Protein AF-A0A1S2KPY5-F1 (afdb_monomer_lite)

Sequence (300 aa):
MDADGDNLAEARHTGRLAPLPDHRHVGAPWWQELWSRHSHITTPLRQRGLECDIEYGLSAYIVRVSLPDDSHLIIGPPQEPSSDRPPGDPEGWIVTREHPDDQALFEVIYDSGTPDRPEAVHGGSIPPLIHAIDLRLAQLGLPNAPVTSTTTPPRVLRGYARRDAAAFLAEHPLPQEPLPLPVLTPFLSALGAAETPAEVSAITHHLAGSTAPVLDHIARHIVGVALWRGQDHRHTAQAQRLLREAAQSIRTAVVKVTEADLENLRAEYAPAPASAARKPTPSLPPAPPSSSRPGTSPSR

pLDDT: mean 78.5, std 17.15, range [30.38, 95.75]

Structure (mmCIF, N/CA/C/O backbone):
data_AF-A0A1S2KPY5-F1
#
_entry.id   AF-A0A1S2KPY5-F1
#
loop_
_atom_site.group_PDB
_atom_site.id
_atom_site.type_symbol
_atom_site.label_atom_id
_atom_site.label_alt_id
_atom_site.label_comp_id
_atom_site.label_asym_id
_atom_site.label_entity_id
_atom_site.label_seq_id
_atom_site.pdbx_PDB_ins_code
_atom_site.Cartn_x
_atom_site.Cartn_y
_atom_site.Cartn_z
_atom_site.occupancy
_atom_site.B_iso_or_equiv
_atom_site.auth_seq_id
_atom_site.auth_comp_id
_atom_site.auth_asym_id
_atom_site.auth_atom_id
_atom_site.pdbx_PDB_model_num
ATOM 1 N N . MET A 1 1 ? 55.202 5.468 -2.191 1.00 39.69 1 MET A N 1
ATOM 2 C CA . MET A 1 1 ? 54.647 5.793 -3.523 1.00 39.69 1 MET A CA 1
ATOM 3 C C . MET A 1 1 ? 53.412 4.938 -3.631 1.00 39.69 1 MET A C 1
ATOM 5 O O . MET A 1 1 ? 53.485 3.809 -4.092 1.00 39.69 1 MET A O 1
ATOM 9 N N . ASP A 1 2 ? 52.338 5.455 -3.054 1.00 38.66 2 ASP A N 1
ATOM 10 C CA . ASP A 1 2 ? 51.055 4.788 -2.900 1.00 38.66 2 ASP A CA 1
ATOM 11 C C . ASP A 1 2 ? 50.110 5.424 -3.911 1.00 38.66 2 ASP A C 1
ATOM 13 O O . ASP A 1 2 ? 49.720 6.578 -3.757 1.00 38.66 2 ASP A O 1
ATOM 17 N N . ALA A 1 3 ? 49.825 4.702 -4.988 1.00 36.19 3 ALA A N 1
ATOM 18 C CA . ALA A 1 3 ? 48.827 5.078 -5.981 1.00 36.19 3 ALA A CA 1
ATOM 19 C C . ALA A 1 3 ? 48.379 3.816 -6.728 1.00 36.19 3 ALA A C 1
ATOM 21 O O . ALA A 1 3 ? 48.627 3.677 -7.917 1.00 36.19 3 ALA A O 1
ATOM 22 N N . ASP A 1 4 ? 47.783 2.864 -6.007 1.00 37.09 4 ASP A N 1
ATOM 23 C CA . ASP A 1 4 ? 47.118 1.704 -6.629 1.00 37.09 4 ASP A CA 1
ATOM 24 C C . ASP A 1 4 ? 45.902 1.215 -5.811 1.00 37.09 4 ASP A C 1
ATOM 26 O O . ASP A 1 4 ? 45.479 0.065 -5.889 1.00 37.09 4 ASP A O 1
ATOM 30 N N . GLY A 1 5 ? 45.340 2.100 -4.975 1.00 30.56 5 GLY A N 1
ATOM 31 C CA . GLY A 1 5 ? 44.208 1.797 -4.088 1.00 30.56 5 GLY A CA 1
ATOM 32 C C . GLY A 1 5 ? 42.848 2.323 -4.559 1.00 30.56 5 GLY A C 1
ATOM 33 O O . GLY A 1 5 ? 41.826 1.799 -4.126 1.00 30.56 5 GLY A O 1
ATOM 34 N N . ASP A 1 6 ? 42.817 3.314 -5.457 1.00 33.34 6 ASP A N 1
ATOM 35 C CA . ASP A 1 6 ? 41.574 4.022 -5.815 1.00 33.34 6 ASP A CA 1
ATOM 36 C C . ASP A 1 6 ? 40.817 3.414 -7.007 1.00 33.34 6 ASP A C 1
ATOM 38 O O . ASP A 1 6 ? 39.637 3.693 -7.195 1.00 33.34 6 ASP A O 1
ATOM 42 N N . ASN A 1 7 ? 41.435 2.520 -7.786 1.00 30.38 7 ASN A N 1
ATOM 43 C CA . ASN A 1 7 ? 40.835 2.019 -9.032 1.00 30.38 7 ASN A CA 1
ATOM 44 C C . ASN A 1 7 ? 40.022 0.712 -8.876 1.00 30.38 7 ASN A C 1
ATOM 46 O O . ASN A 1 7 ? 39.503 0.165 -9.845 1.00 30.38 7 ASN A O 1
ATOM 50 N N . LEU A 1 8 ? 39.889 0.193 -7.649 1.00 30.81 8 LEU A N 1
ATOM 51 C CA . LEU A 1 8 ? 39.093 -1.009 -7.339 1.00 30.81 8 LEU A CA 1
ATOM 52 C C . LEU A 1 8 ? 37.757 -0.695 -6.639 1.00 30.81 8 LEU A C 1
ATOM 54 O O . LEU A 1 8 ? 36.965 -1.610 -6.395 1.00 30.81 8 LEU A O 1
ATOM 58 N N . ALA A 1 9 ? 37.477 0.581 -6.349 1.00 30.47 9 ALA A N 1
ATOM 59 C CA . ALA A 1 9 ? 36.236 1.021 -5.707 1.00 30.47 9 ALA A CA 1
ATOM 60 C C . ALA A 1 9 ? 35.100 1.349 -6.702 1.00 30.47 9 ALA A C 1
ATOM 62 O O . ALA A 1 9 ? 33.929 1.274 -6.327 1.00 30.47 9 ALA A O 1
ATOM 63 N N . GLU A 1 10 ? 35.397 1.629 -7.977 1.00 30.38 10 GLU A N 1
ATOM 64 C CA . GLU A 1 10 ? 34.372 2.008 -8.969 1.00 30.38 10 GLU A CA 1
ATOM 65 C C . GLU A 1 10 ? 33.644 0.821 -9.635 1.00 30.38 10 GLU A C 1
ATOM 67 O O . GLU A 1 10 ? 32.564 0.993 -10.194 1.00 30.38 10 GLU A O 1
ATOM 72 N N . ALA A 1 11 ? 34.134 -0.416 -9.503 1.00 32.31 11 ALA A N 1
ATOM 73 C CA . ALA A 1 11 ? 33.572 -1.573 -10.217 1.00 32.31 11 ALA A CA 1
ATOM 74 C C . ALA A 1 11 ? 32.464 -2.358 -9.469 1.00 32.31 11 ALA A C 1
ATOM 76 O O . ALA A 1 11 ? 32.078 -3.443 -9.906 1.00 32.31 11 ALA A O 1
ATOM 77 N N . ARG A 1 12 ? 31.929 -1.860 -8.341 1.00 31.53 12 ARG A N 1
ATOM 78 C CA . ARG A 1 12 ? 30.936 -2.588 -7.506 1.00 31.53 12 ARG A CA 1
ATOM 79 C C . ARG A 1 12 ? 29.551 -1.935 -7.379 1.00 31.53 12 ARG A C 1
ATOM 81 O O . ARG A 1 12 ? 28.797 -2.282 -6.476 1.00 31.53 12 ARG A O 1
ATOM 88 N N . HIS A 1 13 ? 29.163 -1.063 -8.309 1.00 36.41 13 HIS A N 1
ATOM 89 C CA . HIS A 1 13 ? 27.803 -0.498 -8.378 1.00 36.41 13 HIS A CA 1
ATOM 90 C C . HIS A 1 13 ? 26.830 -1.317 -9.250 1.00 36.41 13 HIS A C 1
ATOM 92 O O . HIS A 1 13 ? 25.976 -0.768 -9.943 1.00 36.41 13 HIS A O 1
ATOM 98 N N . THR A 1 14 ? 26.905 -2.649 -9.217 1.00 42.00 14 THR A N 1
ATOM 99 C CA . THR A 1 14 ? 25.885 -3.510 -9.842 1.00 42.00 14 THR A CA 1
ATOM 100 C C . THR A 1 14 ? 24.657 -3.591 -8.927 1.00 42.00 14 THR A C 1
ATOM 102 O O . THR A 1 14 ? 24.442 -4.566 -8.208 1.00 42.00 14 THR A O 1
ATOM 105 N N . GLY A 1 15 ? 23.856 -2.521 -8.914 1.00 47.38 15 GLY A N 1
ATOM 106 C CA . GLY A 1 15 ? 22.535 -2.522 -8.287 1.00 47.38 15 GLY A CA 1
ATOM 107 C C . GLY A 1 15 ? 21.686 -3.665 -8.851 1.00 47.38 15 GLY A C 1
ATOM 108 O O . GLY A 1 15 ? 21.652 -3.886 -10.063 1.00 47.38 15 GLY A O 1
ATOM 109 N N . ARG A 1 16 ? 21.034 -4.435 -7.974 1.00 61.16 16 ARG A N 1
ATOM 110 C CA . ARG A 1 16 ? 20.205 -5.584 -8.361 1.00 61.16 16 ARG A CA 1
ATOM 111 C C . ARG A 1 16 ? 18.996 -5.089 -9.158 1.00 61.16 16 ARG A C 1
ATOM 113 O O . ARG A 1 16 ? 18.030 -4.611 -8.573 1.00 61.16 16 ARG A O 1
ATOM 120 N N . LEU A 1 17 ? 19.057 -5.219 -10.480 1.00 68.88 17 LEU A N 1
ATOM 121 C CA . LEU A 1 17 ? 17.929 -4.951 -11.372 1.00 68.88 17 LEU A CA 1
ATOM 122 C C . LEU A 1 17 ? 16.758 -5.886 -11.027 1.00 68.88 17 LEU A C 1
ATOM 124 O O . LEU A 1 17 ? 16.979 -7.051 -10.676 1.00 68.88 17 LEU A O 1
ATOM 128 N N . ALA A 1 18 ? 15.519 -5.398 -11.158 1.00 66.62 18 ALA A N 1
ATOM 129 C CA . ALA A 1 18 ? 14.325 -6.247 -11.183 1.00 66.62 18 ALA A CA 1
ATOM 130 C C . ALA A 1 18 ? 14.532 -7.422 -12.161 1.00 66.62 18 ALA A C 1
ATOM 132 O O . ALA A 1 18 ? 15.280 -7.256 -13.129 1.00 66.62 18 ALA A O 1
ATOM 133 N N . PRO A 1 19 ? 13.940 -8.609 -11.938 1.00 70.25 19 PRO A N 1
ATOM 134 C CA . PRO A 1 19 ? 14.106 -9.739 -12.852 1.00 70.25 19 PRO A CA 1
ATOM 135 C C . PRO A 1 19 ? 13.741 -9.355 -14.295 1.00 70.25 19 PRO A C 1
ATOM 137 O O . PRO A 1 19 ? 13.061 -8.357 -14.536 1.00 70.25 19 PRO A O 1
ATOM 140 N N . LEU A 1 20 ? 14.273 -10.105 -15.262 1.00 71.94 20 LEU A N 1
ATOM 141 C CA . LEU A 1 20 ? 13.748 -10.027 -16.626 1.00 71.94 20 LEU A CA 1
ATOM 142 C C . LEU A 1 20 ? 12.267 -10.444 -16.602 1.00 71.94 20 LEU A C 1
ATOM 144 O O . LEU A 1 20 ? 11.911 -11.263 -15.748 1.00 71.94 20 LEU A O 1
ATOM 148 N N . PRO A 1 21 ? 11.434 -9.886 -17.492 1.00 75.69 21 PRO A N 1
ATOM 149 C CA . PRO A 1 21 ? 10.017 -10.222 -17.551 1.00 75.69 21 PRO A CA 1
ATOM 150 C C . PRO A 1 21 ? 9.834 -11.715 -17.814 1.00 75.69 21 PRO A C 1
ATOM 152 O O . PRO A 1 21 ? 10.653 -12.344 -18.500 1.00 75.69 21 PRO A O 1
ATOM 155 N N . ASP A 1 22 ? 8.741 -12.272 -17.300 1.00 69.50 22 ASP A N 1
ATOM 156 C CA . ASP A 1 22 ? 8.275 -13.600 -17.698 1.00 69.50 22 ASP A CA 1
ATOM 157 C C . ASP A 1 22 ? 7.668 -13.536 -19.108 1.00 69.50 22 ASP A C 1
ATOM 159 O O . ASP A 1 22 ? 6.455 -13.546 -19.308 1.00 69.50 22 ASP A O 1
ATOM 163 N N . HIS A 1 23 ? 8.544 -13.398 -20.105 1.00 71.62 23 HIS A N 1
ATOM 164 C CA . HIS A 1 23 ? 8.171 -13.280 -21.505 1.00 71.62 23 HIS A CA 1
ATOM 165 C C . HIS A 1 23 ? 8.549 -14.555 -22.263 1.00 71.62 23 HIS A C 1
ATOM 167 O O . HIS A 1 23 ? 9.696 -15.009 -22.250 1.00 71.62 23 HIS A O 1
ATOM 173 N N . ARG A 1 24 ? 7.602 -15.112 -23.027 1.00 74.88 24 ARG A N 1
ATOM 174 C CA . ARG A 1 24 ? 7.773 -16.380 -23.771 1.00 74.88 24 ARG A CA 1
ATOM 175 C C . ARG A 1 24 ? 8.955 -16.396 -24.756 1.00 74.88 24 ARG A C 1
ATOM 177 O O . ARG A 1 24 ? 9.351 -17.459 -25.228 1.00 74.88 24 ARG A O 1
ATOM 184 N N . HIS A 1 25 ? 9.501 -15.227 -25.096 1.00 78.00 25 HIS A N 1
ATOM 185 C CA . HIS A 1 25 ? 10.632 -15.065 -26.011 1.00 78.00 25 HIS A CA 1
ATOM 186 C C . HIS A 1 25 ? 11.924 -14.583 -25.335 1.00 78.00 25 HIS A C 1
ATOM 188 O O . HIS A 1 25 ? 12.858 -14.236 -26.048 1.00 78.00 25 HIS A O 1
ATOM 194 N N . VAL A 1 26 ? 12.031 -14.599 -23.997 1.00 75.81 26 VAL A N 1
ATOM 195 C CA . VAL A 1 26 ? 13.214 -14.086 -23.267 1.00 75.81 26 VAL A CA 1
ATOM 196 C C . VAL A 1 26 ? 14.542 -14.724 -23.726 1.00 75.81 26 VAL A C 1
ATOM 198 O O . VAL A 1 26 ? 15.601 -14.097 -23.692 1.00 75.81 26 VAL A O 1
ATOM 201 N N . GLY A 1 27 ? 14.491 -15.979 -24.191 1.00 74.19 27 GLY A N 1
ATOM 202 C CA . GLY A 1 27 ? 15.643 -16.716 -24.719 1.00 74.19 27 GLY A CA 1
ATOM 203 C C . GLY A 1 27 ? 15.924 -16.510 -26.214 1.00 74.19 27 GLY A C 1
ATOM 204 O O . GLY A 1 27 ? 16.896 -17.063 -26.722 1.00 74.19 27 GLY A O 1
ATOM 205 N N . ALA A 1 28 ? 15.086 -15.765 -26.939 1.00 83.75 28 ALA A N 1
ATOM 206 C CA . ALA A 1 28 ? 15.222 -15.590 -28.380 1.00 83.75 28 ALA A CA 1
ATOM 207 C C . ALA A 1 28 ? 16.213 -14.455 -28.724 1.00 83.75 28 ALA A C 1
ATOM 209 O O . ALA A 1 28 ? 16.093 -13.365 -28.160 1.00 83.75 28 ALA A O 1
ATOM 210 N N . PRO A 1 29 ? 17.140 -14.641 -29.689 1.00 83.75 29 PRO A N 1
ATOM 211 C CA . PRO A 1 29 ? 18.144 -13.625 -30.035 1.00 83.75 29 PRO A CA 1
ATOM 212 C C . PRO A 1 29 ? 17.557 -12.273 -30.459 1.00 83.75 29 PRO A C 1
ATOM 214 O O . PRO A 1 29 ? 18.040 -11.229 -30.034 1.00 83.75 29 PRO A O 1
ATOM 217 N N . TRP A 1 30 ? 16.476 -12.283 -31.243 1.00 84.56 30 TRP A N 1
ATOM 218 C CA . TRP A 1 30 ? 15.799 -11.058 -31.682 1.00 84.56 30 TRP A CA 1
ATOM 219 C C . TRP A 1 30 ? 15.192 -10.275 -30.509 1.00 84.56 30 TRP A C 1
ATOM 221 O O . TRP A 1 30 ? 15.189 -9.047 -30.524 1.00 84.56 30 TRP A O 1
ATOM 231 N N . TRP A 1 31 ? 14.706 -10.971 -29.473 1.00 85.94 31 TRP A N 1
ATOM 232 C CA . TRP A 1 31 ? 14.136 -10.337 -28.286 1.00 85.94 31 TRP A CA 1
ATOM 233 C C . TRP A 1 31 ? 15.242 -9.757 -27.405 1.00 85.94 31 TRP A C 1
ATOM 235 O O . TRP A 1 31 ? 15.096 -8.661 -26.881 1.00 85.94 31 TRP A O 1
ATOM 245 N N . GLN A 1 32 ? 16.387 -10.437 -27.298 1.00 85.44 32 GLN A N 1
ATOM 246 C CA . GLN A 1 32 ? 17.562 -9.912 -26.593 1.00 85.44 32 GLN A CA 1
ATOM 247 C C . GLN A 1 32 ? 18.136 -8.664 -27.272 1.00 85.44 32 GLN A C 1
ATOM 249 O O . GLN A 1 32 ? 18.515 -7.715 -26.587 1.00 85.44 32 GLN A O 1
ATOM 254 N N . GLU A 1 33 ? 18.171 -8.637 -28.607 1.00 86.88 33 GLU A N 1
ATOM 255 C CA . GLU A 1 33 ? 18.571 -7.449 -29.363 1.00 86.88 33 GLU A CA 1
ATOM 256 C C . GLU A 1 33 ? 17.581 -6.298 -29.148 1.00 86.88 33 GLU A C 1
ATOM 258 O O . GLU A 1 33 ? 17.987 -5.179 -28.832 1.00 86.88 33 GLU A O 1
ATOM 263 N N . LEU A 1 34 ? 16.277 -6.575 -29.234 1.00 87.38 34 LEU A N 1
ATOM 264 C CA . LEU A 1 34 ? 15.226 -5.600 -28.944 1.00 87.38 34 LEU A CA 1
ATOM 265 C C . LEU A 1 34 ? 15.335 -5.054 -27.510 1.00 87.38 34 LEU A C 1
ATOM 267 O O . LEU A 1 34 ? 15.265 -3.843 -27.295 1.00 87.38 34 LEU A O 1
ATOM 271 N N . TRP A 1 35 ? 15.574 -5.932 -26.538 1.00 87.00 35 TRP A N 1
ATOM 272 C CA . TRP A 1 35 ? 15.799 -5.580 -25.140 1.00 87.00 35 TRP A CA 1
ATOM 273 C C . TRP A 1 35 ? 17.042 -4.712 -24.949 1.00 87.00 35 TRP A C 1
ATOM 275 O O . TRP A 1 35 ? 17.008 -3.725 -24.214 1.00 87.00 35 TRP A O 1
ATOM 285 N N . SER A 1 36 ? 18.134 -5.040 -25.644 1.00 86.81 36 SER A N 1
ATOM 286 C CA . SER A 1 36 ? 19.361 -4.245 -25.639 1.00 86.81 36 SER A CA 1
ATOM 287 C C . SER A 1 36 ? 19.109 -2.829 -26.159 1.00 86.81 36 SER A C 1
ATOM 289 O O . SER A 1 36 ? 19.538 -1.866 -25.518 1.00 86.81 36 SER A O 1
ATOM 291 N N . ARG A 1 37 ? 18.328 -2.681 -27.237 1.00 88.12 37 ARG A N 1
ATOM 292 C CA . ARG A 1 37 ? 17.951 -1.367 -27.782 1.00 88.12 37 ARG A CA 1
ATOM 293 C C . ARG A 1 37 ? 17.150 -0.532 -26.786 1.00 88.12 37 ARG A C 1
ATOM 295 O O . 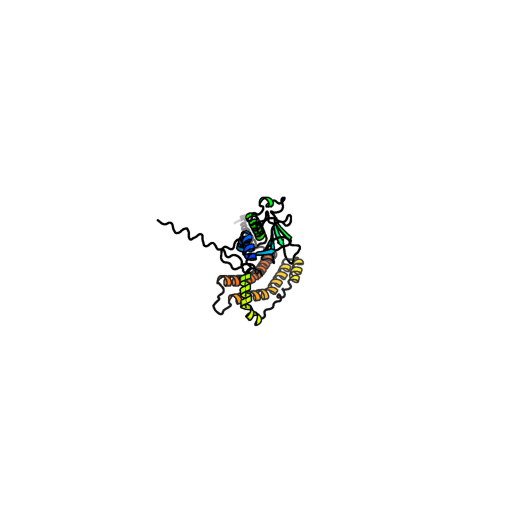ARG A 1 37 ? 17.428 0.648 -26.651 1.00 88.12 37 ARG A O 1
ATOM 302 N N . HIS A 1 38 ? 16.252 -1.137 -26.008 1.00 91.25 38 HIS A N 1
ATOM 303 C CA . HIS A 1 38 ? 15.442 -0.436 -24.996 1.00 91.25 38 HIS A CA 1
ATOM 304 C C . HIS A 1 38 ? 16.113 -0.344 -23.614 1.00 91.25 38 HIS A C 1
ATOM 306 O O . HIS A 1 38 ? 15.509 0.148 -22.659 1.00 91.25 38 HIS A O 1
ATOM 312 N N . SER A 1 39 ? 17.366 -0.794 -23.475 1.00 88.69 39 SER A N 1
ATOM 313 C CA . SER A 1 39 ? 18.066 -0.861 -22.183 1.00 88.69 39 SER A CA 1
ATOM 314 C C . SER A 1 39 ? 18.206 0.494 -21.486 1.00 88.69 39 SER A C 1
ATOM 316 O O . SER A 1 39 ? 18.171 0.552 -20.259 1.00 88.69 39 SER A O 1
ATOM 318 N N . HIS A 1 40 ? 18.307 1.580 -22.246 1.00 86.75 40 HIS A N 1
ATOM 319 C CA . HIS A 1 40 ? 18.374 2.952 -21.746 1.00 86.75 40 HIS A CA 1
ATOM 320 C C . HIS A 1 40 ? 17.078 3.399 -21.031 1.00 86.75 40 HIS A C 1
ATOM 322 O O . HIS A 1 40 ? 17.147 4.281 -20.181 1.00 86.75 40 HIS A O 1
ATOM 328 N N . ILE A 1 41 ? 15.938 2.736 -21.276 1.00 91.50 41 ILE A N 1
ATOM 329 C CA . ILE A 1 41 ? 14.668 2.923 -20.545 1.00 91.50 41 ILE A CA 1
ATOM 330 C C . ILE A 1 41 ? 14.440 1.812 -19.521 1.00 91.50 41 ILE A C 1
ATOM 332 O O . ILE A 1 41 ? 14.133 2.076 -18.357 1.00 91.50 41 ILE A O 1
ATOM 336 N N . THR A 1 42 ? 14.604 0.551 -19.923 1.00 90.88 42 THR A N 1
ATOM 337 C CA . THR A 1 42 ? 14.288 -0.584 -19.045 1.00 90.88 42 THR A CA 1
ATOM 338 C C . THR A 1 42 ? 15.258 -0.679 -17.872 1.00 90.88 42 THR A C 1
ATOM 340 O O . THR A 1 42 ? 14.851 -1.055 -16.777 1.00 90.88 42 THR A O 1
ATOM 343 N N . THR A 1 43 ? 16.529 -0.300 -18.035 1.00 87.94 43 THR A N 1
ATOM 344 C CA . THR A 1 43 ? 17.517 -0.331 -16.944 1.00 87.94 43 THR A CA 1
ATOM 345 C C . THR A 1 43 ? 17.166 0.627 -15.807 1.00 87.94 43 THR A C 1
ATOM 347 O O . THR A 1 43 ? 17.049 0.137 -14.683 1.00 87.94 43 THR A O 1
ATOM 350 N N . PRO A 1 44 ? 16.960 1.945 -16.021 1.00 87.81 44 PRO A N 1
ATOM 351 C CA . PRO A 1 44 ? 16.603 2.841 -14.921 1.00 87.81 44 PRO A CA 1
ATOM 352 C C . PRO A 1 44 ? 15.286 2.440 -14.240 1.00 87.81 44 PRO A C 1
ATOM 354 O O . PRO A 1 44 ? 15.190 2.486 -13.014 1.00 87.81 44 PRO A O 1
ATOM 357 N N . LEU A 1 45 ? 14.283 1.965 -14.978 1.00 89.12 45 LEU A N 1
ATOM 358 C CA . LEU A 1 45 ? 13.024 1.508 -14.375 1.00 89.12 45 LEU A CA 1
ATOM 359 C C . LEU A 1 45 ? 13.206 0.225 -13.553 1.00 89.12 45 LEU A C 1
ATOM 361 O O . LEU A 1 45 ? 12.767 0.146 -12.405 1.00 89.12 45 LEU A O 1
ATOM 365 N N . ARG A 1 46 ? 13.960 -0.750 -14.069 1.00 86.75 46 ARG A N 1
ATOM 366 C CA . ARG A 1 46 ? 14.294 -1.979 -13.332 1.00 86.75 46 ARG A CA 1
ATOM 367 C C . ARG A 1 46 ? 15.188 -1.722 -12.134 1.00 86.75 46 ARG A C 1
ATOM 369 O O . ARG A 1 46 ? 15.104 -2.468 -11.157 1.00 86.75 46 ARG A O 1
ATOM 376 N N . GLN A 1 47 ? 16.011 -0.674 -12.165 1.00 83.94 47 GLN A N 1
ATOM 377 C CA . GLN A 1 47 ? 16.736 -0.231 -10.981 1.00 83.94 47 GLN A CA 1
ATOM 378 C C . GLN A 1 47 ? 15.768 0.152 -9.862 1.00 83.94 47 GLN A C 1
ATOM 380 O O . GLN A 1 47 ? 16.124 -0.075 -8.723 1.00 83.94 47 GLN A O 1
ATOM 385 N N . ARG A 1 48 ? 14.544 0.627 -10.135 1.00 80.19 48 ARG A N 1
ATOM 386 C CA . ARG A 1 48 ? 13.513 0.956 -9.120 1.00 80.19 48 ARG A CA 1
ATOM 387 C C . ARG A 1 48 ? 12.717 -0.254 -8.618 1.00 80.19 48 ARG A C 1
ATOM 389 O O . ARG A 1 48 ? 11.792 -0.111 -7.824 1.00 80.19 48 ARG A O 1
ATOM 396 N N . GLY A 1 49 ? 13.066 -1.463 -9.064 1.00 81.44 49 GLY A N 1
ATOM 397 C CA . GLY A 1 49 ? 12.332 -2.684 -8.718 1.00 81.44 49 GLY A CA 1
ATOM 398 C C . GLY A 1 49 ? 11.013 -2.852 -9.483 1.00 81.44 49 GLY A C 1
ATOM 399 O O . G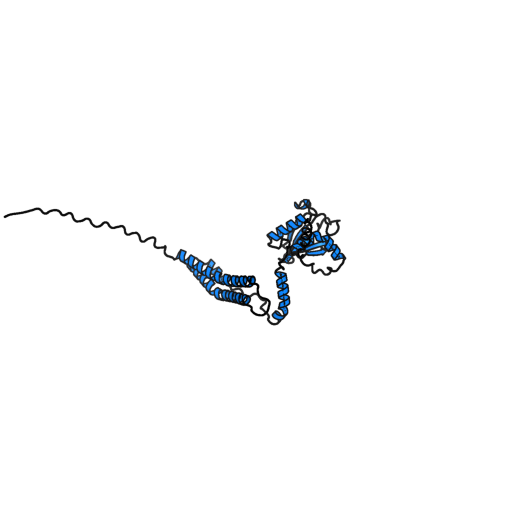LY A 1 49 ? 10.181 -3.674 -9.077 1.00 81.44 49 GLY A O 1
ATOM 400 N N . LEU A 1 50 ? 10.829 -2.079 -10.558 1.00 84.88 50 LEU A N 1
ATOM 401 C CA . LEU A 1 50 ? 9.690 -2.173 -11.463 1.00 84.88 50 LEU A CA 1
ATOM 402 C C . LEU A 1 50 ? 9.961 -3.242 -12.520 1.00 84.88 50 LEU A C 1
ATOM 404 O O . LEU A 1 50 ? 11.050 -3.307 -13.097 1.00 84.88 50 LEU A O 1
ATOM 408 N N . GLU A 1 51 ? 8.974 -4.097 -12.750 1.00 87.38 51 GLU A N 1
ATOM 409 C CA . GLU A 1 51 ? 9.038 -5.105 -13.801 1.00 87.38 51 GLU A CA 1
ATOM 410 C C . GLU A 1 51 ? 8.703 -4.444 -15.133 1.00 87.38 51 GLU A C 1
ATOM 412 O O . GLU A 1 51 ? 7.723 -3.709 -15.227 1.00 87.38 51 GLU A O 1
ATOM 417 N N . CYS A 1 52 ? 9.560 -4.656 -16.128 1.00 88.25 52 CYS A N 1
ATOM 418 C CA . CYS A 1 52 ? 9.409 -4.088 -17.461 1.00 88.25 52 CYS A CA 1
ATOM 419 C C . CYS A 1 52 ? 9.330 -5.230 -18.462 1.00 88.25 52 CYS A C 1
ATOM 421 O O . CYS A 1 52 ? 10.184 -6.115 -18.416 1.00 88.25 52 CYS A O 1
ATOM 423 N N . ASP A 1 53 ? 8.389 -5.155 -19.389 1.00 89.62 53 ASP A N 1
ATOM 424 C CA . ASP A 1 53 ? 8.344 -6.000 -20.576 1.00 89.62 53 ASP A CA 1
ATOM 425 C C . ASP A 1 53 ? 8.349 -5.140 -21.841 1.00 89.62 53 ASP A C 1
ATOM 427 O O . ASP A 1 53 ? 8.031 -3.950 -21.794 1.00 89.62 53 ASP A O 1
ATOM 431 N N . ILE A 1 54 ? 8.759 -5.729 -22.962 1.00 89.94 54 ILE A N 1
ATOM 432 C CA . ILE A 1 54 ? 8.700 -5.091 -24.274 1.00 89.94 54 ILE A CA 1
ATOM 433 C C . ILE A 1 54 ? 7.698 -5.853 -25.119 1.00 89.94 54 ILE A C 1
ATOM 435 O O . ILE A 1 54 ? 7.935 -6.994 -25.520 1.00 89.94 54 ILE A O 1
ATOM 439 N N . GLU A 1 55 ? 6.606 -5.175 -25.433 1.00 88.62 55 GLU A N 1
ATOM 440 C CA . GLU A 1 55 ? 5.502 -5.718 -26.207 1.00 88.62 55 GLU A CA 1
ATOM 441 C C . GLU A 1 55 ? 5.374 -4.955 -27.524 1.00 88.62 55 GLU A C 1
ATOM 443 O O . GLU A 1 55 ? 5.765 -3.791 -27.639 1.00 88.62 55 GLU A O 1
ATOM 448 N N . TYR A 1 56 ? 4.830 -5.614 -28.543 1.00 86.38 56 TYR A N 1
ATOM 449 C CA . TYR A 1 56 ? 4.411 -4.919 -29.752 1.00 86.38 56 TYR A CA 1
ATOM 450 C C . TYR A 1 56 ? 2.996 -4.383 -29.524 1.00 86.38 56 TYR A C 1
ATOM 452 O O . TYR A 1 56 ? 2.057 -5.168 -29.392 1.00 86.38 56 TYR A O 1
ATOM 460 N N . GLY A 1 57 ? 2.870 -3.058 -29.418 1.00 81.62 57 GLY A N 1
ATOM 461 C CA . GLY A 1 57 ? 1.593 -2.368 -29.262 1.00 81.62 57 GLY A CA 1
ATOM 462 C C . GLY A 1 57 ? 0.825 -2.269 -30.583 1.00 81.62 57 GLY A C 1
ATOM 463 O O . GLY A 1 57 ? 0.983 -3.091 -31.482 1.00 81.62 57 GLY A O 1
ATOM 464 N N . LEU A 1 58 ? -0.008 -1.233 -30.722 1.00 75.94 58 LEU A N 1
ATOM 465 C CA . LEU A 1 58 ? -0.828 -1.029 -31.925 1.00 75.94 58 LEU A CA 1
ATOM 466 C C . LEU A 1 58 ? 0.004 -0.795 -33.198 1.00 75.94 58 LEU A C 1
ATOM 468 O O . LEU A 1 58 ? -0.385 -1.245 -34.272 1.00 75.94 58 LEU A O 1
ATOM 472 N N . SER A 1 59 ? 1.133 -0.094 -33.082 1.00 79.44 59 SER A N 1
ATOM 473 C CA . SER A 1 59 ? 1.947 0.339 -34.230 1.00 79.44 59 SER A CA 1
ATOM 474 C C . SER A 1 59 ? 3.459 0.216 -34.009 1.00 79.44 59 SER A C 1
ATOM 476 O O . SER A 1 59 ? 4.228 0.160 -34.970 1.00 79.44 59 SER A O 1
ATOM 478 N N . ALA A 1 60 ? 3.904 0.141 -32.754 1.00 87.06 60 ALA A N 1
ATOM 479 C CA . ALA A 1 60 ? 5.310 0.176 -32.382 1.00 87.06 60 ALA A CA 1
ATOM 480 C C . ALA A 1 60 ? 5.590 -0.685 -31.147 1.00 87.06 60 ALA A C 1
ATOM 482 O O . ALA A 1 60 ? 4.680 -1.058 -30.402 1.00 87.06 60 ALA A O 1
ATOM 483 N N . TYR A 1 61 ? 6.870 -0.976 -30.918 1.00 89.94 61 TYR A N 1
ATOM 484 C CA . TYR A 1 61 ? 7.305 -1.587 -29.668 1.00 89.94 61 TYR A CA 1
ATOM 485 C C . TYR A 1 61 ? 7.171 -0.589 -28.518 1.00 89.94 61 TYR A C 1
ATOM 487 O O . TYR A 1 61 ? 7.609 0.557 -28.626 1.00 89.94 61 TYR A O 1
ATOM 495 N N . ILE A 1 62 ? 6.568 -1.050 -27.429 1.00 92.19 62 ILE A N 1
ATOM 496 C CA . ILE A 1 62 ? 6.333 -0.288 -26.208 1.00 92.19 62 ILE A CA 1
ATOM 497 C C . ILE A 1 62 ? 6.991 -0.998 -25.031 1.00 92.19 62 ILE A C 1
ATOM 499 O O . ILE A 1 62 ? 7.104 -2.224 -25.009 1.00 92.19 62 ILE A O 1
ATOM 503 N N . VAL A 1 63 ? 7.403 -0.227 -24.032 1.00 94.06 63 VAL A N 1
ATOM 504 C CA . VAL A 1 63 ? 7.795 -0.755 -22.729 1.00 94.06 63 VAL A CA 1
ATOM 505 C C . VAL A 1 63 ? 6.568 -0.722 -21.826 1.00 94.06 63 VAL A C 1
ATOM 507 O O . VAL A 1 63 ? 6.059 0.351 -21.497 1.00 94.06 63 VAL A O 1
ATOM 510 N N . ARG A 1 64 ? 6.100 -1.900 -21.418 1.00 92.88 64 ARG A N 1
ATOM 511 C CA . ARG A 1 64 ? 5.039 -2.067 -20.423 1.00 92.88 64 ARG A CA 1
ATOM 512 C C . ARG A 1 64 ? 5.680 -2.208 -19.049 1.00 92.88 64 ARG A C 1
ATOM 514 O O . ARG A 1 64 ? 6.583 -3.021 -18.870 1.00 92.88 64 ARG A O 1
ATOM 521 N N . VAL A 1 65 ? 5.227 -1.426 -18.074 1.00 93.12 65 VAL A N 1
ATOM 522 C CA . VAL A 1 65 ? 5.772 -1.443 -16.709 1.00 93.12 65 VAL A CA 1
ATOM 523 C C . VAL A 1 65 ? 4.663 -1.759 -15.724 1.00 93.12 65 VAL A C 1
ATOM 525 O O . VAL A 1 65 ? 3.723 -0.980 -15.588 1.00 93.12 65 VAL A O 1
ATOM 528 N N . SER A 1 66 ? 4.779 -2.868 -15.004 1.00 87.88 66 SER A N 1
ATOM 529 C CA . SER A 1 66 ? 3.798 -3.241 -13.981 1.00 87.88 66 SER A CA 1
ATOM 530 C C . SER A 1 66 ? 4.048 -2.456 -12.694 1.00 87.88 66 SER A C 1
ATOM 532 O O . SER A 1 66 ? 5.156 -2.490 -12.142 1.00 87.88 66 SER A O 1
ATOM 534 N N . LEU A 1 67 ? 3.022 -1.758 -12.200 1.00 86.62 67 LEU A N 1
ATOM 535 C CA . LEU A 1 67 ? 3.080 -1.011 -10.947 1.00 86.62 67 LEU A CA 1
ATOM 536 C C . LEU A 1 67 ? 2.521 -1.842 -9.772 1.00 86.62 67 LEU A C 1
ATOM 538 O O . LEU A 1 67 ? 1.752 -2.778 -9.975 1.00 86.62 67 LEU A O 1
ATOM 542 N N . PRO A 1 68 ? 2.920 -1.550 -8.516 1.00 80.44 68 PRO A N 1
ATOM 543 C CA . PRO A 1 68 ? 2.454 -2.298 -7.339 1.00 80.44 68 PRO A CA 1
ATOM 544 C C . PRO A 1 68 ? 0.969 -2.161 -6.985 1.00 80.44 68 PRO A C 1
ATOM 546 O O . PRO A 1 68 ? 0.515 -2.857 -6.082 1.00 80.44 68 PRO A O 1
ATOM 549 N N . ASP A 1 69 ? 0.262 -1.230 -7.613 1.00 79.62 69 ASP A N 1
ATOM 550 C CA . ASP A 1 69 ? -1.158 -0.936 -7.414 1.00 79.62 69 ASP A CA 1
ATOM 551 C C . ASP A 1 69 ? -2.034 -1.534 -8.527 1.00 79.62 69 ASP A C 1
ATOM 553 O O . ASP A 1 69 ? -3.124 -1.032 -8.783 1.00 79.62 69 ASP A O 1
ATOM 557 N N .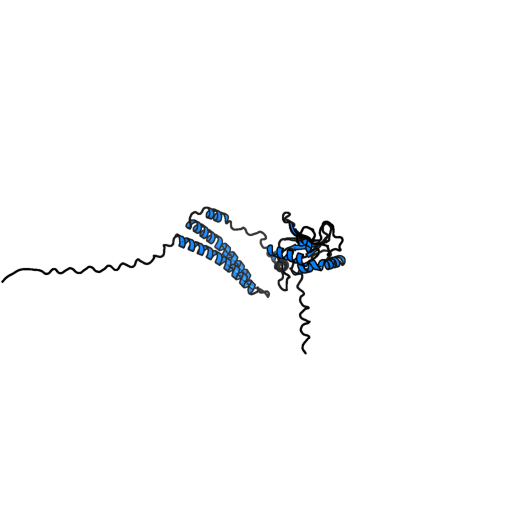 ASP A 1 70 ? -1.518 -2.554 -9.219 1.00 82.69 70 ASP A N 1
ATOM 558 C CA . ASP A 1 70 ? -2.149 -3.273 -10.334 1.00 82.69 70 ASP A CA 1
ATOM 559 C C . ASP A 1 70 ? -2.404 -2.426 -11.601 1.00 82.69 70 ASP A C 1
ATOM 561 O O . ASP A 1 70 ? -2.822 -2.943 -12.641 1.00 82.69 70 ASP A O 1
ATOM 565 N N . SER A 1 71 ? -2.038 -1.139 -11.577 1.00 88.88 71 SER A N 1
ATOM 566 C CA . SER A 1 71 ? -1.939 -0.314 -12.780 1.00 88.88 71 SER A CA 1
ATOM 567 C C . SER A 1 71 ? -0.646 -0.601 -13.555 1.00 88.88 71 SER A C 1
ATOM 569 O O . SER A 1 71 ? 0.273 -1.280 -13.085 1.00 88.88 71 SER A O 1
ATOM 571 N N . HIS A 1 72 ? -0.559 -0.097 -14.781 1.00 91.88 72 HIS A N 1
ATOM 572 C CA . HIS A 1 72 ? 0.629 -0.234 -15.612 1.00 91.88 72 HIS A CA 1
ATOM 573 C C . HIS A 1 72 ? 0.975 1.076 -16.303 1.00 91.88 72 HIS A C 1
ATOM 575 O O . HIS A 1 72 ? 0.093 1.866 -16.638 1.00 91.88 72 HIS A O 1
ATOM 581 N N . LEU A 1 73 ? 2.274 1.293 -16.513 1.00 94.75 73 LEU A N 1
ATOM 582 C CA . LEU A 1 73 ? 2.756 2.330 -17.415 1.00 94.75 73 LEU A CA 1
ATOM 583 C C . LEU A 1 73 ? 2.946 1.748 -18.809 1.00 94.75 73 LEU A C 1
ATOM 585 O O . LEU A 1 73 ? 3.472 0.642 -18.957 1.00 94.75 73 LEU A O 1
ATOM 589 N N . ILE A 1 74 ? 2.579 2.527 -19.814 1.00 94.56 74 ILE A N 1
ATOM 590 C CA . ILE A 1 74 ? 2.896 2.271 -21.213 1.00 94.56 74 ILE A CA 1
ATOM 591 C C . ILE A 1 74 ? 3.834 3.382 -21.662 1.00 94.56 74 ILE A C 1
ATOM 593 O O . ILE A 1 74 ? 3.484 4.558 -21.599 1.00 94.56 74 ILE A O 1
ATOM 597 N N . ILE A 1 75 ? 5.041 3.006 -22.081 1.00 95.00 75 ILE A N 1
ATOM 598 C CA . ILE A 1 75 ? 6.067 3.931 -22.564 1.00 95.00 75 ILE A CA 1
ATOM 599 C C . ILE A 1 75 ? 6.350 3.588 -24.018 1.00 95.00 75 ILE A C 1
ATOM 601 O O . ILE A 1 75 ? 6.819 2.491 -24.321 1.00 95.00 75 ILE A O 1
ATOM 605 N N . GLY A 1 76 ? 6.074 4.514 -24.924 1.00 92.31 76 GLY A N 1
ATOM 606 C CA . GLY A 1 76 ? 6.202 4.264 -26.352 1.00 92.31 76 GLY A CA 1
ATOM 607 C C . GLY A 1 76 ? 6.505 5.520 -27.155 1.00 92.31 76 GLY A C 1
ATOM 608 O O . GLY A 1 76 ? 6.470 6.627 -26.612 1.00 92.31 76 GLY A O 1
ATOM 609 N N . PRO A 1 77 ? 6.809 5.354 -28.450 1.00 90.50 77 PRO A N 1
ATOM 610 C CA . PRO A 1 77 ? 6.912 6.480 -29.363 1.00 90.50 77 PRO A CA 1
ATOM 611 C C . PRO A 1 77 ? 5.542 7.151 -29.569 1.00 90.50 77 PRO A C 1
ATOM 613 O O . PRO A 1 77 ? 4.500 6.550 -29.265 1.00 90.50 77 PRO A O 1
ATOM 616 N N . PRO A 1 78 ? 5.522 8.370 -30.132 1.00 83.38 78 PRO A N 1
ATOM 617 C CA . PRO A 1 78 ? 4.293 9.012 -30.572 1.00 83.38 78 PRO A CA 1
ATOM 618 C C . PRO A 1 78 ? 3.572 8.118 -31.586 1.00 83.38 78 PRO A C 1
ATOM 620 O O . PRO A 1 78 ? 4.206 7.475 -32.423 1.00 83.38 78 PRO A O 1
ATOM 623 N N . GLN A 1 79 ? 2.244 8.026 -31.478 1.00 72.75 79 GLN A N 1
ATOM 624 C CA . GLN A 1 79 ? 1.452 7.165 -32.366 1.00 72.75 79 GLN A CA 1
ATOM 625 C C . GLN A 1 79 ? 1.289 7.777 -33.763 1.00 72.75 79 GLN A C 1
ATOM 627 O O . GLN A 1 79 ? 1.267 7.043 -34.748 1.00 72.75 79 GLN A O 1
ATOM 632 N N . GLU A 1 80 ? 1.196 9.108 -33.853 1.00 72.06 80 GLU A N 1
ATOM 633 C CA . GLU A 1 80 ? 1.036 9.832 -35.113 1.00 72.06 80 GLU A CA 1
ATOM 634 C C . GLU A 1 80 ? 1.879 11.124 -35.126 1.00 72.06 80 GLU A C 1
ATOM 636 O O . GLU A 1 80 ? 1.709 11.964 -34.240 1.00 72.06 80 GLU A O 1
ATOM 641 N N . PRO A 1 81 ? 2.754 11.321 -36.132 1.00 68.31 81 PRO A N 1
ATOM 642 C CA . PRO A 1 81 ? 3.151 10.337 -37.142 1.00 68.31 81 PRO A CA 1
ATOM 643 C C . PRO A 1 81 ? 3.926 9.168 -36.514 1.00 68.31 81 PRO A C 1
ATOM 645 O O . PRO A 1 81 ? 4.587 9.327 -35.492 1.00 68.31 81 PRO A O 1
ATOM 648 N N . SER A 1 82 ? 3.851 7.991 -37.137 1.00 67.12 82 SER A N 1
ATOM 649 C CA . SER A 1 82 ? 4.683 6.853 -36.742 1.00 67.12 82 SER A CA 1
ATOM 650 C C . SER A 1 82 ? 6.160 7.215 -36.881 1.00 67.12 82 SER A C 1
ATOM 652 O O . SER A 1 82 ? 6.564 7.735 -37.922 1.00 67.12 82 SER A O 1
ATOM 654 N N . SER A 1 83 ? 6.963 6.901 -35.868 1.00 73.75 83 SER A N 1
ATOM 655 C CA . SER A 1 83 ? 8.405 7.132 -35.923 1.00 73.75 83 SER A CA 1
ATOM 656 C C . SER A 1 83 ? 9.055 6.318 -37.047 1.00 73.75 83 SER A C 1
ATOM 658 O O . SER A 1 83 ? 8.933 5.093 -37.092 1.00 73.75 83 SER A O 1
ATOM 660 N N . ASP A 1 84 ? 9.809 6.993 -37.916 1.00 77.44 84 ASP A N 1
ATOM 661 C CA . ASP A 1 84 ? 10.668 6.353 -38.925 1.00 77.44 84 ASP A CA 1
ATOM 662 C C . ASP A 1 84 ? 11.983 5.821 -38.319 1.00 77.44 84 ASP A C 1
ATOM 664 O O . ASP A 1 84 ? 12.836 5.266 -39.023 1.00 77.44 84 ASP A O 1
ATOM 668 N N . ARG A 1 85 ? 12.193 6.019 -37.011 1.00 81.38 85 ARG A N 1
ATOM 669 C CA . ARG A 1 85 ? 13.420 5.621 -36.323 1.00 81.38 85 ARG A CA 1
ATOM 670 C C . ARG A 1 85 ? 13.368 4.164 -35.854 1.00 81.38 85 ARG A C 1
ATOM 672 O O . ARG A 1 85 ? 12.292 3.595 -35.661 1.00 81.38 85 ARG A O 1
ATOM 679 N N . PRO A 1 86 ? 14.535 3.520 -35.652 1.00 82.69 86 PRO A N 1
ATOM 680 C CA . PRO A 1 86 ? 14.586 2.165 -35.124 1.00 82.69 86 PRO A CA 1
ATOM 681 C C . PRO A 1 86 ? 13.874 2.037 -33.763 1.00 82.69 86 PRO A C 1
ATOM 683 O O . PRO A 1 86 ? 13.932 2.962 -32.951 1.00 82.69 86 PRO A O 1
ATOM 686 N N . PRO A 1 87 ? 13.278 0.869 -33.453 1.00 84.81 87 PRO A N 1
ATOM 687 C CA . PRO A 1 87 ? 12.689 0.614 -32.143 1.00 84.81 87 PRO A CA 1
ATOM 688 C C . PRO A 1 87 ? 13.679 0.885 -31.010 1.00 84.81 87 PRO A C 1
ATOM 690 O O . PRO A 1 87 ? 14.796 0.357 -31.021 1.00 84.81 87 PRO A O 1
ATOM 693 N N . GLY A 1 88 ? 13.237 1.671 -30.032 1.00 82.94 88 GLY A N 1
ATOM 694 C CA . GLY A 1 88 ? 14.046 2.107 -28.900 1.00 82.94 88 GLY A CA 1
ATOM 695 C C . GLY A 1 88 ? 14.753 3.451 -29.093 1.00 82.94 88 GLY A C 1
ATOM 696 O O . GLY A 1 88 ? 15.369 3.900 -28.147 1.00 82.94 88 GLY A O 1
ATOM 697 N N . ASP A 1 89 ? 14.678 4.120 -30.245 1.00 86.12 89 ASP A N 1
ATOM 698 C CA . ASP A 1 89 ? 15.271 5.463 -30.413 1.00 86.12 89 ASP A CA 1
ATOM 699 C C . ASP A 1 89 ? 14.341 6.437 -31.166 1.00 86.12 89 ASP A C 1
ATOM 701 O O . ASP A 1 89 ? 14.695 6.930 -32.235 1.00 86.12 89 ASP A O 1
ATOM 705 N N . PRO A 1 90 ? 13.119 6.700 -30.673 1.00 88.88 90 PRO A N 1
ATOM 706 C CA . PRO A 1 90 ? 12.187 7.620 -31.308 1.00 88.88 90 PRO A CA 1
ATOM 707 C C . PRO A 1 90 ? 12.569 9.095 -31.118 1.00 88.88 90 PRO A C 1
ATOM 709 O O . PRO A 1 90 ? 13.378 9.475 -30.272 1.00 88.88 90 PRO A O 1
ATOM 712 N N . GLU A 1 91 ? 11.947 9.960 -31.914 1.00 88.94 91 GLU A N 1
ATOM 713 C CA . GLU A 1 91 ? 12.061 11.419 -31.823 1.00 88.94 91 GLU A CA 1
ATOM 714 C C . GLU A 1 91 ? 11.464 12.013 -30.539 1.00 88.94 91 GLU A C 1
ATOM 716 O O . GLU A 1 91 ? 11.877 13.101 -30.135 1.00 88.94 91 GLU A O 1
ATOM 721 N N . GLY A 1 92 ? 10.546 11.293 -29.892 1.00 90.94 92 GLY A N 1
ATOM 722 C CA . GLY A 1 92 ? 9.862 11.676 -28.661 1.00 90.94 92 GLY A CA 1
ATOM 723 C C . GLY A 1 92 ? 9.301 10.459 -27.928 1.00 90.94 92 GLY A C 1
ATOM 724 O O . GLY A 1 92 ? 9.335 9.344 -28.442 1.00 90.94 92 GLY A O 1
ATOM 725 N N . TRP A 1 93 ? 8.785 10.672 -26.722 1.00 93.38 93 TRP A N 1
ATOM 726 C CA . TRP A 1 93 ? 8.223 9.618 -25.883 1.00 93.38 93 TRP A CA 1
ATOM 727 C C . TRP A 1 93 ? 6.886 10.039 -25.294 1.00 93.38 93 TRP A C 1
ATOM 729 O O . TRP A 1 93 ? 6.717 11.181 -24.866 1.00 93.38 93 TRP A O 1
ATOM 739 N N . ILE A 1 94 ? 5.973 9.078 -25.200 1.00 93.69 94 ILE A N 1
ATOM 740 C CA . ILE A 1 94 ? 4.711 9.201 -24.477 1.00 93.69 94 ILE A CA 1
ATOM 741 C C . ILE A 1 94 ? 4.707 8.171 -23.350 1.00 93.69 94 ILE A C 1
ATOM 743 O O . ILE A 1 94 ? 5.054 7.007 -23.560 1.00 93.69 94 ILE A O 1
ATOM 747 N N . VAL A 1 95 ? 4.316 8.613 -22.156 1.00 95.75 95 VAL A N 1
ATOM 748 C CA . VAL A 1 95 ? 4.107 7.778 -20.974 1.00 95.75 95 VAL A CA 1
ATOM 749 C C . VAL A 1 95 ? 2.669 7.937 -20.514 1.00 95.75 95 VAL A C 1
ATOM 751 O O . VAL A 1 95 ? 2.285 9.011 -20.042 1.00 95.75 95 VAL A O 1
ATOM 754 N N . THR A 1 96 ? 1.892 6.864 -20.599 1.00 95.38 96 THR A N 1
ATOM 755 C CA . THR A 1 96 ? 0.552 6.793 -20.010 1.00 95.38 96 THR A CA 1
ATOM 756 C C . THR A 1 96 ? 0.507 5.813 -18.852 1.00 95.38 96 THR A C 1
ATOM 758 O O . THR A 1 96 ? 1.339 4.911 -18.746 1.00 95.38 96 THR A O 1
ATOM 761 N N . ARG A 1 97 ? -0.464 6.008 -17.962 1.00 94.56 97 ARG A N 1
ATOM 762 C CA . ARG A 1 97 ? -0.828 5.068 -16.908 1.00 94.56 97 ARG A CA 1
ATOM 763 C C . ARG A 1 97 ? -2.268 4.631 -17.087 1.00 94.56 97 ARG A C 1
ATOM 765 O O . ARG A 1 97 ? -3.154 5.469 -17.250 1.00 94.56 97 ARG A O 1
ATOM 772 N N . GLU A 1 98 ? -2.466 3.323 -17.010 1.00 93.50 98 GLU A N 1
ATOM 773 C CA . GLU A 1 98 ? -3.738 2.662 -17.280 1.00 93.50 98 GLU A CA 1
ATOM 774 C C . GLU A 1 98 ? -3.982 1.542 -16.260 1.00 93.50 98 GLU A C 1
ATOM 776 O O . GLU A 1 98 ? -3.036 0.983 -15.693 1.00 93.50 98 GLU A O 1
ATOM 781 N N . HIS A 1 99 ? -5.245 1.192 -16.011 1.00 87.38 99 HIS A N 1
ATOM 782 C CA . HIS A 1 99 ? -5.620 0.054 -15.168 1.00 87.38 99 HIS A CA 1
ATOM 783 C C . HIS A 1 99 ? -6.479 -0.932 -15.974 1.00 87.38 99 HIS A C 1
ATOM 785 O O . HIS A 1 99 ? -7.437 -0.505 -16.617 1.00 87.38 99 HIS A O 1
ATOM 791 N N . PRO A 1 100 ? -6.181 -2.247 -15.961 1.00 79.06 100 PRO A N 1
ATOM 792 C CA . PRO A 1 100 ? -6.900 -3.218 -16.792 1.00 79.06 100 PRO A CA 1
ATOM 793 C C . PRO A 1 100 ? -8.402 -3.293 -16.472 1.00 79.06 100 PRO A C 1
ATOM 795 O O . PRO A 1 100 ? -9.214 -3.426 -17.384 1.00 79.06 100 PRO A O 1
ATOM 798 N N . ASP A 1 101 ? -8.768 -3.159 -15.194 1.00 80.06 101 ASP A N 1
ATOM 799 C CA . ASP A 1 101 ? -10.163 -3.248 -14.736 1.00 80.06 101 ASP A CA 1
ATOM 800 C C . ASP A 1 101 ? -10.851 -1.885 -14.549 1.00 80.06 101 ASP A C 1
ATOM 802 O O . ASP A 1 101 ? -12.045 -1.838 -14.258 1.00 80.06 101 ASP A O 1
ATOM 806 N N . ASP A 1 102 ? -10.121 -0.774 -14.701 1.00 83.31 102 ASP A N 1
ATOM 807 C CA . ASP A 1 102 ? -10.665 0.575 -14.517 1.00 83.31 102 ASP A CA 1
ATOM 808 C C . ASP A 1 102 ? -10.357 1.437 -15.742 1.00 83.31 102 ASP A C 1
ATOM 810 O O . ASP A 1 102 ? -9.317 2.084 -15.844 1.00 83.31 102 ASP A O 1
ATOM 814 N N . GLN A 1 103 ? -11.308 1.451 -16.676 1.00 81.56 103 GLN A N 1
ATOM 815 C CA . GLN A 1 103 ? -11.222 2.239 -17.907 1.00 81.56 103 GLN A CA 1
ATOM 816 C C . GLN A 1 103 ? -11.281 3.753 -17.660 1.00 81.56 103 GLN A C 1
ATOM 818 O O . GLN A 1 103 ? -10.953 4.522 -18.561 1.00 81.56 103 GLN A O 1
ATOM 823 N N . ALA A 1 104 ? -11.712 4.202 -16.473 1.00 85.38 104 ALA A N 1
ATOM 824 C CA . ALA A 1 104 ? -11.689 5.620 -16.126 1.00 85.38 104 ALA A CA 1
ATOM 825 C C . ALA A 1 104 ? -10.278 6.086 -15.734 1.00 85.38 104 ALA A C 1
ATOM 827 O O . ALA A 1 104 ? -9.992 7.286 -15.782 1.00 85.38 104 ALA A O 1
ATOM 828 N N . LEU A 1 105 ? -9.385 5.155 -15.382 1.00 85.81 105 LEU A N 1
ATOM 829 C CA . LEU A 1 105 ? -7.989 5.439 -15.089 1.00 85.81 105 LEU A CA 1
ATOM 830 C C . LEU A 1 105 ? -7.184 5.448 -16.391 1.00 85.81 105 LEU A C 1
ATOM 832 O O . LEU A 1 105 ? -6.573 4.455 -16.777 1.00 85.81 105 LEU A O 1
ATOM 836 N N . PHE A 1 106 ? -7.186 6.603 -17.054 1.00 91.25 106 PHE A N 1
ATOM 837 C CA . PHE A 1 106 ? -6.258 6.939 -18.129 1.00 91.25 106 PHE A CA 1
ATOM 838 C C . PHE A 1 106 ? -5.585 8.270 -17.804 1.00 91.25 106 PHE A C 1
ATOM 840 O O . PHE A 1 106 ? -6.243 9.302 -17.656 1.00 91.25 106 PHE A O 1
ATOM 847 N N . GLU A 1 107 ? -4.262 8.252 -17.690 1.00 94.56 107 GLU A N 1
ATOM 848 C CA . GLU A 1 107 ? -3.472 9.433 -17.359 1.00 94.56 107 GLU A CA 1
ATOM 849 C C . GLU A 1 107 ? -2.252 9.540 -18.272 1.00 94.56 107 GLU A C 1
ATOM 851 O O . GLU A 1 107 ? -1.488 8.589 -18.400 1.00 94.56 107 GLU A O 1
ATOM 856 N N . VAL A 1 108 ? -2.022 10.724 -18.842 1.00 94.69 108 VAL A N 1
ATOM 857 C CA . VAL A 1 108 ? -0.767 11.057 -19.528 1.00 94.69 108 VAL A CA 1
ATOM 858 C C . VAL A 1 108 ? 0.194 11.655 -18.505 1.00 94.69 108 VAL A C 1
ATOM 860 O O . VAL A 1 108 ? -0.068 12.727 -17.963 1.00 94.69 108 VAL A O 1
ATOM 863 N N . ILE A 1 109 ? 1.301 10.964 -18.241 1.00 94.12 109 ILE A N 1
ATOM 864 C CA . ILE A 1 109 ? 2.323 11.372 -17.265 1.00 94.12 109 ILE A CA 1
ATOM 865 C C . ILE A 1 109 ? 3.399 12.233 -17.928 1.00 94.12 109 ILE A C 1
ATOM 867 O O . ILE A 1 109 ? 3.930 13.150 -17.305 1.00 94.12 109 ILE A O 1
ATOM 871 N N . TYR A 1 110 ? 3.745 11.918 -19.175 1.00 94.81 110 TYR A N 1
ATOM 872 C CA . TYR A 1 110 ? 4.802 12.587 -19.924 1.00 94.81 110 TYR A CA 1
ATOM 873 C C . TYR A 1 110 ? 4.535 12.462 -21.425 1.00 94.81 110 TYR A C 1
ATOM 875 O O . TYR A 1 110 ? 4.138 11.392 -21.883 1.00 94.81 110 TYR A O 1
ATOM 883 N N . ASP A 1 111 ? 4.752 13.533 -22.185 1.00 94.00 111 ASP A N 1
ATOM 884 C CA . ASP A 1 111 ? 4.556 13.549 -23.638 1.00 94.00 111 ASP A CA 1
ATOM 885 C C . ASP A 1 111 ? 5.495 14.564 -24.301 1.00 94.00 111 ASP A C 1
ATOM 887 O O . ASP A 1 111 ? 5.168 15.743 -24.421 1.00 94.00 111 ASP A O 1
ATOM 891 N N . SER A 1 112 ? 6.666 14.100 -24.740 1.00 92.81 112 SER A N 1
ATOM 892 C CA . SER A 1 112 ? 7.604 14.898 -25.541 1.00 92.81 112 SER A CA 1
ATOM 893 C C . SER A 1 112 ? 7.400 14.746 -27.051 1.00 92.81 112 SER A C 1
ATOM 895 O O . SER A 1 112 ? 8.155 15.323 -27.833 1.00 92.81 112 SER A O 1
ATOM 897 N N . GLY A 1 113 ? 6.410 13.952 -27.469 1.00 86.75 113 GLY A N 1
ATOM 898 C CA . GLY A 1 113 ? 6.079 13.705 -28.870 1.00 86.75 113 GLY A CA 1
ATOM 899 C C . GLY A 1 113 ? 5.194 14.779 -29.486 1.00 86.75 113 GLY A C 1
ATOM 900 O O . GLY A 1 113 ? 5.297 15.065 -30.677 1.00 86.75 113 GLY A O 1
ATOM 901 N N . THR A 1 114 ? 4.333 15.384 -28.671 1.00 86.69 114 THR A N 1
ATOM 902 C CA . THR A 1 114 ? 3.387 16.407 -29.117 1.00 86.69 114 THR A CA 1
ATOM 903 C C . THR A 1 114 ? 4.042 17.798 -29.122 1.00 86.69 114 THR A C 1
ATOM 905 O O . THR A 1 114 ? 4.409 18.282 -28.053 1.00 86.69 114 THR A O 1
ATOM 908 N N . PRO A 1 115 ? 4.137 18.504 -30.270 1.00 83.06 115 PRO A N 1
ATOM 909 C CA . PRO A 1 115 ? 4.878 19.770 -30.389 1.00 83.06 115 PRO A CA 1
ATOM 910 C C . PRO A 1 115 ? 4.445 20.898 -29.440 1.00 83.06 115 PRO A C 1
ATOM 912 O O . PRO A 1 115 ? 5.271 21.721 -29.053 1.00 83.06 115 PRO A O 1
ATOM 915 N N . ASP A 1 116 ? 3.168 20.933 -29.055 1.00 85.31 116 ASP A N 1
ATOM 916 C CA . ASP A 1 116 ? 2.597 21.989 -28.207 1.00 85.31 116 ASP A CA 1
ATOM 917 C C . ASP A 1 116 ? 2.730 21.703 -26.698 1.00 85.31 116 ASP A C 1
ATOM 919 O O . ASP A 1 116 ? 2.280 22.493 -25.862 1.00 85.31 116 ASP A O 1
ATOM 923 N N . ARG A 1 117 ? 3.331 20.569 -26.320 1.00 85.94 117 ARG A N 1
ATOM 924 C CA . ARG A 1 117 ? 3.573 20.212 -24.919 1.00 85.94 117 ARG A CA 1
ATOM 925 C C . ARG A 1 117 ? 4.851 20.876 -24.396 1.00 85.94 117 ARG A C 1
ATOM 927 O O . ARG A 1 117 ? 5.840 20.951 -25.125 1.00 85.94 117 ARG A O 1
ATOM 934 N N . PRO A 1 118 ? 4.894 21.300 -23.120 1.00 87.75 118 PRO A N 1
ATOM 935 C CA . PRO A 1 118 ? 6.126 21.776 -22.487 1.00 87.75 118 PRO A CA 1
ATOM 936 C C . PRO A 1 118 ? 7.295 20.790 -22.620 1.00 87.75 118 PRO A C 1
ATOM 938 O O . PRO A 1 118 ? 8.445 21.195 -22.776 1.00 87.75 118 PRO A O 1
ATOM 941 N N . GLU A 1 119 ? 6.994 19.495 -22.590 1.00 90.25 119 GLU A N 1
ATOM 942 C CA . GLU A 1 119 ? 7.965 18.412 -22.655 1.00 90.25 119 GLU A CA 1
ATOM 943 C C . GLU A 1 119 ? 8.547 18.208 -24.065 1.00 90.25 119 GLU A C 1
ATOM 945 O O . GLU A 1 119 ? 9.581 17.551 -24.194 1.00 90.25 119 GLU A O 1
ATOM 950 N N . ALA A 1 120 ? 7.959 18.802 -25.114 1.00 89.75 120 ALA A N 1
ATOM 951 C CA . ALA A 1 120 ? 8.415 18.675 -26.504 1.00 89.75 120 ALA A CA 1
ATOM 952 C C . ALA A 1 120 ? 9.880 19.097 -26.694 1.00 89.75 120 ALA A C 1
ATOM 954 O O . ALA A 1 120 ? 10.610 18.524 -27.502 1.00 89.75 120 ALA A O 1
ATOM 955 N N . VAL A 1 121 ? 10.350 20.057 -25.888 1.00 89.62 121 VAL A N 1
ATOM 956 C CA . VAL A 1 121 ? 11.748 20.523 -25.890 1.00 89.62 121 VAL A CA 1
ATOM 957 C C . VAL A 1 121 ? 12.751 19.411 -25.552 1.00 89.62 121 VAL A C 1
ATOM 959 O O . VAL A 1 121 ? 13.939 19.529 -25.848 1.00 89.62 121 VAL A O 1
ATOM 962 N N . HIS A 1 122 ? 12.293 18.328 -24.921 1.00 89.94 122 HIS A N 1
ATOM 963 C CA . HIS A 1 122 ? 13.130 17.206 -24.515 1.00 89.94 122 HIS A CA 1
ATOM 964 C C . HIS A 1 122 ? 13.267 16.124 -25.595 1.00 89.94 122 HIS A C 1
ATOM 966 O O . HIS A 1 122 ? 14.228 15.354 -25.531 1.00 89.94 122 HIS A O 1
ATOM 972 N N . GLY A 1 123 ? 12.359 16.063 -26.580 1.00 88.75 123 GLY A N 1
ATOM 973 C CA . GLY A 1 123 ? 12.351 15.035 -27.629 1.00 88.75 123 GLY A CA 1
ATOM 974 C C . GLY A 1 123 ? 12.553 13.615 -27.078 1.00 88.75 123 GLY A C 1
ATOM 975 O O . GLY A 1 123 ? 11.985 13.250 -26.048 1.00 88.75 123 GLY A O 1
ATOM 976 N N . GLY A 1 124 ? 13.409 12.820 -27.725 1.00 88.31 124 GLY A N 1
ATOM 977 C CA . GLY A 1 124 ? 13.735 11.439 -27.335 1.00 88.31 124 GLY A CA 1
ATOM 978 C C . GLY A 1 124 ? 14.584 11.285 -26.059 1.00 88.31 124 GLY A C 1
ATOM 979 O O . GLY A 1 124 ? 15.030 10.179 -25.751 1.00 88.31 124 GLY A O 1
ATOM 980 N N . SER A 1 125 ? 14.851 12.364 -25.315 1.00 88.38 125 SER A N 1
ATOM 981 C CA . SER A 1 125 ? 15.709 12.341 -24.124 1.00 88.38 125 SER A CA 1
ATOM 982 C C . SER A 1 125 ? 15.068 11.585 -22.953 1.00 88.38 125 SER A C 1
ATOM 984 O O . SER A 1 125 ? 13.970 11.910 -22.506 1.00 88.38 125 SER A O 1
ATOM 986 N N . ILE A 1 126 ? 15.788 10.605 -22.398 1.00 90.56 126 ILE A N 1
ATOM 987 C CA . ILE A 1 126 ? 15.302 9.761 -21.293 1.00 90.56 126 ILE A CA 1
ATOM 988 C C . ILE A 1 126 ? 15.343 10.413 -19.906 1.00 90.56 126 ILE A C 1
ATOM 990 O O . ILE A 1 126 ? 14.408 10.191 -19.136 1.00 90.56 126 ILE A O 1
ATOM 994 N N . PRO A 1 127 ? 16.376 11.183 -19.508 1.00 91.44 127 PRO A N 1
ATOM 995 C CA . PRO A 1 127 ? 16.437 11.713 -18.146 1.00 91.44 127 PRO A CA 1
ATOM 996 C C . PRO A 1 127 ? 15.196 12.523 -17.714 1.00 91.44 127 PRO A C 1
ATOM 998 O O . PRO A 1 127 ? 14.713 12.275 -16.607 1.00 91.44 127 PRO A O 1
ATOM 1001 N N . PRO A 1 128 ? 14.620 13.417 -18.548 1.00 90.56 128 PRO A N 1
ATOM 1002 C CA . PRO A 1 128 ? 13.385 14.129 -18.204 1.00 90.56 128 PRO A CA 1
ATOM 1003 C C . PRO A 1 128 ? 12.175 13.196 -18.060 1.00 90.56 128 PRO A C 1
ATOM 1005 O O . PRO A 1 128 ? 11.376 13.371 -17.143 1.00 90.56 128 PRO A O 1
ATOM 1008 N N . LEU A 1 129 ? 12.081 12.169 -18.911 1.00 93.50 129 LEU A N 1
ATOM 1009 C CA . LEU A 1 129 ? 11.040 11.143 -18.838 1.00 93.50 129 LEU A CA 1
ATOM 1010 C C . LEU A 1 129 ? 11.113 10.362 -17.520 1.00 93.50 129 LEU A C 1
ATOM 1012 O O . LEU A 1 129 ? 10.112 10.225 -16.820 1.00 93.50 129 LEU A O 1
ATOM 1016 N N . ILE A 1 130 ? 12.303 9.880 -17.148 1.00 92.50 130 ILE A N 1
ATOM 1017 C CA . ILE A 1 130 ? 12.496 9.131 -15.897 1.00 92.5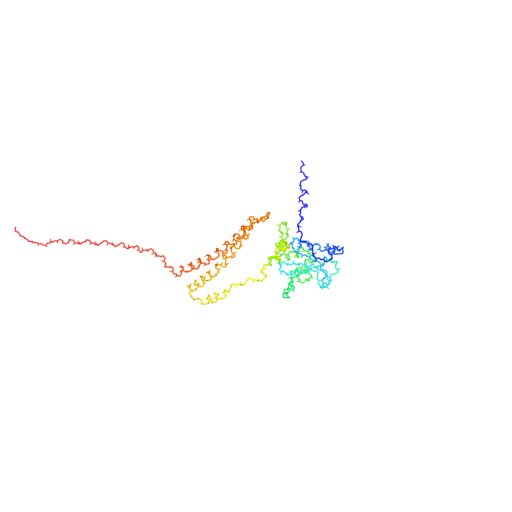0 130 ILE A CA 1
ATOM 1018 C C . ILE A 1 130 ? 12.191 10.019 -14.688 1.00 92.50 130 ILE A C 1
ATOM 1020 O O . ILE A 1 130 ? 11.561 9.561 -13.739 1.00 92.50 130 ILE A O 1
ATOM 1024 N N . HIS A 1 131 ? 12.566 11.298 -14.741 1.00 88.94 131 HIS A N 1
ATOM 1025 C CA . HIS A 1 131 ? 12.240 12.254 -13.689 1.00 88.94 131 HIS A CA 1
ATOM 1026 C C . HIS A 1 131 ? 10.725 12.469 -13.530 1.00 88.94 131 HIS A C 1
ATOM 1028 O O . HIS A 1 131 ? 10.225 12.477 -12.405 1.00 88.94 131 HIS A O 1
ATOM 1034 N N . ALA A 1 132 ? 9.982 12.596 -14.634 1.00 91.31 132 ALA A N 1
ATOM 1035 C CA . ALA A 1 132 ? 8.525 12.726 -14.602 1.00 91.31 132 ALA A CA 1
ATOM 1036 C C . ALA A 1 132 ? 7.851 11.481 -13.999 1.00 91.31 132 ALA A C 1
ATOM 1038 O O . ALA A 1 132 ? 6.965 11.604 -13.149 1.00 91.31 132 ALA A O 1
ATOM 1039 N N . ILE A 1 133 ? 8.328 10.286 -14.367 1.00 93.81 133 ILE A N 1
ATOM 1040 C CA . ILE A 1 133 ? 7.879 9.023 -13.770 1.00 93.81 133 ILE A CA 1
ATOM 1041 C C . ILE A 1 133 ? 8.155 9.017 -12.261 1.00 93.81 133 ILE A C 1
ATOM 1043 O O . ILE A 1 133 ? 7.253 8.714 -11.484 1.00 93.81 133 ILE A O 1
ATOM 1047 N N . ASP A 1 134 ? 9.349 9.410 -11.816 1.00 89.38 134 ASP A N 1
ATOM 1048 C CA . ASP A 1 134 ? 9.698 9.431 -10.388 1.00 89.38 134 ASP A CA 1
ATOM 1049 C C . ASP A 1 134 ? 8.808 10.362 -9.571 1.00 89.38 134 ASP A C 1
ATOM 1051 O O . ASP A 1 134 ? 8.350 9.989 -8.486 1.00 89.38 134 ASP A O 1
ATOM 1055 N N . LEU A 1 135 ? 8.554 11.567 -10.088 1.00 88.88 135 LEU A N 1
ATOM 1056 C CA . LEU A 1 135 ? 7.657 12.528 -9.454 1.00 88.88 135 LEU A CA 1
ATOM 1057 C C . LEU A 1 135 ? 6.246 11.954 -9.334 1.00 88.88 135 LEU A C 1
ATOM 1059 O O . LEU A 1 135 ? 5.621 12.085 -8.278 1.00 88.88 135 LEU A O 1
ATOM 1063 N N . ARG A 1 136 ? 5.753 11.282 -10.380 1.00 90.06 136 ARG A N 1
ATOM 1064 C CA . ARG A 1 136 ? 4.413 10.699 -10.351 1.00 90.06 136 ARG A CA 1
ATOM 1065 C C . ARG A 1 136 ? 4.321 9.509 -9.403 1.00 90.06 136 ARG A C 1
ATOM 1067 O O . ARG A 1 136 ? 3.393 9.443 -8.601 1.00 90.06 136 ARG A O 1
ATOM 1074 N N . LEU A 1 137 ? 5.301 8.609 -9.428 1.00 87.62 137 LEU A N 1
ATOM 1075 C CA . LEU A 1 137 ? 5.369 7.484 -8.495 1.00 87.62 137 LEU A CA 1
ATOM 1076 C C . LEU A 1 137 ? 5.452 7.977 -7.043 1.00 87.62 137 LEU A C 1
ATOM 1078 O O . LEU A 1 137 ? 4.769 7.426 -6.183 1.00 87.62 137 LEU A O 1
ATOM 1082 N N . ALA A 1 138 ? 6.183 9.066 -6.774 1.00 84.00 138 ALA A N 1
ATOM 1083 C CA . ALA A 1 138 ? 6.226 9.694 -5.451 1.00 84.00 138 ALA A CA 1
ATOM 1084 C C . ALA A 1 138 ? 4.840 10.158 -4.972 1.00 84.00 138 ALA A C 1
ATOM 1086 O O . ALA A 1 138 ? 4.459 9.890 -3.834 1.00 84.00 138 ALA A O 1
ATOM 1087 N N . GLN A 1 139 ? 4.077 10.834 -5.840 1.00 82.75 139 GLN A N 1
ATOM 1088 C CA . GLN A 1 139 ? 2.728 11.328 -5.526 1.00 82.75 139 GLN A CA 1
ATOM 1089 C C . GLN A 1 139 ? 1.745 10.193 -5.217 1.00 82.75 139 GLN A C 1
ATOM 1091 O O . GLN A 1 139 ? 0.843 10.367 -4.401 1.00 82.75 139 GLN A O 1
ATOM 1096 N N . LEU A 1 140 ? 1.931 9.037 -5.854 1.00 83.38 140 LEU A N 1
ATOM 1097 C CA . LEU A 1 140 ? 1.121 7.836 -5.646 1.00 83.38 140 LEU A CA 1
ATOM 1098 C C . LEU A 1 140 ? 1.601 6.985 -4.455 1.00 83.38 140 LEU A C 1
ATOM 1100 O O . LEU A 1 140 ? 0.963 5.992 -4.117 1.00 83.38 140 LEU A O 1
ATOM 1104 N N . GLY A 1 141 ? 2.724 7.342 -3.819 1.00 79.12 141 GLY A N 1
ATOM 1105 C CA . GLY A 1 141 ? 3.339 6.537 -2.759 1.00 79.12 141 GLY A CA 1
ATOM 1106 C C . GLY A 1 141 ? 3.961 5.224 -3.258 1.00 79.12 141 GLY A C 1
ATOM 1107 O O . GLY A 1 141 ? 4.103 4.276 -2.484 1.00 79.12 141 GLY A O 1
ATOM 1108 N N . LEU A 1 142 ? 4.319 5.153 -4.543 1.00 82.38 142 LEU A N 1
ATOM 1109 C CA . LEU A 1 142 ? 4.911 3.991 -5.209 1.00 82.38 142 LEU A CA 1
ATOM 1110 C C . LEU A 1 142 ? 6.455 4.067 -5.249 1.00 82.38 142 LEU A C 1
ATOM 1112 O O . LEU A 1 142 ? 7.030 5.141 -5.064 1.00 82.38 142 LEU A O 1
ATOM 1116 N N . PRO A 1 143 ? 7.162 2.942 -5.500 1.00 73.50 143 PRO A N 1
ATOM 1117 C CA . PRO A 1 143 ? 8.625 2.915 -5.571 1.00 73.50 143 PRO A CA 1
ATOM 1118 C C . PRO A 1 143 ? 9.174 3.815 -6.686 1.00 73.50 143 PRO A C 1
ATOM 1120 O O . PRO A 1 143 ? 8.946 3.549 -7.859 1.00 73.50 143 PRO A O 1
ATOM 1123 N N . ASN A 1 144 ? 9.935 4.848 -6.323 1.00 76.69 144 ASN A N 1
ATOM 1124 C CA . ASN A 1 144 ? 10.413 5.897 -7.235 1.00 76.69 144 ASN A CA 1
ATOM 1125 C C . ASN A 1 144 ? 11.944 6.083 -7.249 1.00 76.69 144 ASN A C 1
ATOM 1127 O O . ASN A 1 144 ? 12.454 6.937 -7.964 1.00 76.69 144 ASN A O 1
ATOM 1131 N N . ALA A 1 145 ? 12.693 5.309 -6.459 1.00 71.31 145 ALA A N 1
ATOM 1132 C CA . ALA A 1 145 ? 14.143 5.445 -6.328 1.00 71.31 145 ALA A CA 1
ATOM 1133 C C . ALA A 1 145 ? 14.871 4.151 -6.733 1.00 71.31 145 ALA A C 1
ATOM 1135 O O . ALA A 1 145 ? 14.346 3.058 -6.494 1.00 71.31 145 ALA A O 1
ATOM 1136 N N . PRO A 1 146 ? 16.075 4.241 -7.335 1.00 63.44 146 PRO A N 1
ATOM 1137 C CA . PRO A 1 146 ? 16.881 3.070 -7.639 1.00 63.44 146 PRO A CA 1
ATOM 1138 C C . PRO A 1 146 ? 17.196 2.298 -6.354 1.00 63.44 146 PRO A C 1
ATOM 1140 O O . PRO A 1 146 ? 17.632 2.855 -5.349 1.00 63.44 146 PRO A O 1
ATOM 1143 N N . VAL A 1 147 ? 16.974 0.990 -6.402 1.00 57.25 147 VAL A N 1
ATOM 1144 C CA . VAL A 1 147 ? 17.221 0.016 -5.348 1.00 57.25 147 VAL A CA 1
ATOM 1145 C C . VAL A 1 147 ? 18.735 -0.140 -5.201 1.00 57.25 147 VAL A C 1
ATOM 1147 O O . VAL A 1 147 ? 19.354 -1.082 -5.699 1.00 57.25 147 VAL A O 1
ATOM 1150 N N . THR A 1 148 ? 19.366 0.805 -4.511 1.00 48.50 148 THR A N 1
ATOM 1151 C CA . THR A 1 148 ? 20.710 0.625 -3.969 1.00 48.50 148 THR A CA 1
ATOM 1152 C C . THR A 1 148 ? 20.609 -0.408 -2.850 1.00 48.50 148 THR A C 1
ATOM 1154 O O . THR A 1 148 ? 20.166 -0.098 -1.753 1.00 48.50 148 THR A O 1
ATOM 1157 N N . SER A 1 149 ? 20.934 -1.655 -3.190 1.00 45.38 149 SER A N 1
ATOM 1158 C CA . SER A 1 149 ? 21.183 -2.819 -2.333 1.00 45.38 149 SER A CA 1
ATOM 1159 C C . SER A 1 149 ? 20.362 -2.976 -1.036 1.00 45.38 149 SER A C 1
ATOM 1161 O O . SER A 1 149 ? 20.537 -2.274 -0.044 1.00 45.38 149 SER A O 1
ATOM 1163 N N . THR A 1 150 ? 19.676 -4.125 -0.982 1.00 45.50 150 THR A N 1
ATOM 1164 C CA . THR A 1 150 ? 19.256 -4.884 0.220 1.00 45.50 150 THR A CA 1
ATOM 1165 C C . THR A 1 150 ? 17.876 -4.613 0.822 1.00 45.50 150 THR A C 1
ATOM 1167 O O . THR A 1 150 ? 17.724 -4.527 2.034 1.00 45.50 150 THR A O 1
ATOM 1170 N N . THR A 1 151 ? 16.809 -4.641 0.024 1.00 51.69 151 THR A N 1
ATOM 1171 C CA . THR A 1 151 ? 15.508 -5.111 0.540 1.00 51.69 151 THR A CA 1
ATOM 1172 C C . THR A 1 151 ? 14.766 -5.857 -0.561 1.00 51.69 151 THR A C 1
ATOM 1174 O O . THR A 1 151 ? 14.292 -5.261 -1.522 1.00 51.69 151 THR A O 1
ATOM 1177 N N . THR A 1 152 ? 14.693 -7.188 -0.451 1.00 59.47 152 THR A N 1
ATOM 1178 C CA . THR A 1 152 ? 13.768 -7.979 -1.274 1.00 59.47 152 THR A CA 1
ATOM 1179 C C . THR A 1 152 ? 12.359 -7.421 -1.048 1.00 59.47 152 THR A C 1
ATOM 1181 O O . THR A 1 152 ? 11.950 -7.327 0.113 1.00 59.47 152 THR A O 1
ATOM 1184 N N . PRO A 1 153 ? 11.616 -7.035 -2.101 1.00 64.25 153 PRO A N 1
ATOM 1185 C CA . PRO A 1 153 ? 10.311 -6.416 -1.924 1.00 64.25 153 PRO A CA 1
ATOM 1186 C C . PRO A 1 153 ? 9.372 -7.368 -1.162 1.00 64.25 153 PRO A C 1
ATOM 1188 O O . PRO A 1 153 ? 9.404 -8.581 -1.412 1.00 64.25 153 PRO A O 1
ATOM 1191 N N . PRO A 1 154 ? 8.509 -6.862 -0.257 1.00 66.12 154 PRO A N 1
ATOM 1192 C CA . PRO A 1 154 ? 7.673 -7.701 0.605 1.00 66.12 154 PRO A CA 1
ATOM 1193 C C . PRO A 1 154 ? 6.833 -8.740 -0.149 1.00 66.12 154 PRO A C 1
ATOM 1195 O O . PRO A 1 154 ? 6.651 -9.849 0.348 1.00 66.12 154 PRO A O 1
ATOM 1198 N N . ARG A 1 155 ? 6.369 -8.422 -1.367 1.00 65.94 155 ARG A N 1
ATOM 1199 C CA . ARG A 1 155 ? 5.598 -9.346 -2.219 1.00 65.94 155 ARG A CA 1
ATOM 1200 C C . ARG A 1 155 ? 6.386 -10.595 -2.620 1.00 65.94 155 ARG A C 1
ATOM 1202 O O . ARG A 1 155 ? 5.845 -11.692 -2.588 1.00 65.94 155 ARG A O 1
ATOM 1209 N N . VAL A 1 156 ? 7.679 -10.446 -2.912 1.00 71.56 156 VAL A N 1
ATOM 1210 C CA . VAL A 1 156 ? 8.550 -11.569 -3.290 1.00 71.56 156 VAL A CA 1
ATOM 1211 C C . VAL A 1 156 ? 8.831 -12.448 -2.072 1.00 71.56 156 VAL A C 1
ATOM 1213 O O . VAL A 1 156 ? 8.741 -13.669 -2.164 1.00 71.56 156 VAL A O 1
ATOM 1216 N N . LEU A 1 157 ? 9.073 -11.838 -0.905 1.00 71.56 157 LEU A N 1
ATOM 1217 C CA . LEU A 1 157 ? 9.211 -12.577 0.356 1.00 71.56 157 LEU A CA 1
ATOM 1218 C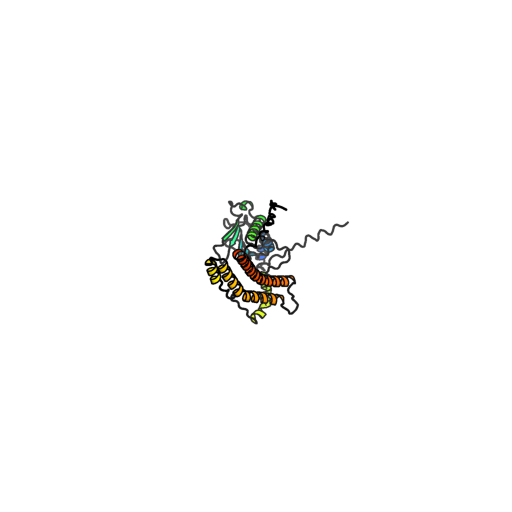 C . LEU A 1 157 ? 7.934 -13.365 0.697 1.00 71.56 157 LEU A C 1
ATOM 1220 O O . LEU A 1 157 ? 8.015 -14.525 1.093 1.00 71.56 157 LEU A O 1
ATOM 1224 N N . ARG A 1 158 ? 6.754 -12.763 0.491 1.00 77.25 158 ARG A N 1
ATOM 1225 C CA . ARG A 1 158 ? 5.454 -13.434 0.668 1.00 77.25 158 ARG A CA 1
ATOM 1226 C C . ARG A 1 158 ? 5.230 -14.555 -0.350 1.00 77.25 158 ARG A C 1
ATOM 1228 O O . ARG A 1 158 ? 4.681 -15.588 0.018 1.00 77.25 158 ARG A O 1
ATOM 1235 N N . GLY A 1 159 ? 5.674 -14.378 -1.594 1.00 74.69 159 GLY A N 1
ATOM 1236 C CA . GLY A 1 159 ? 5.616 -15.408 -2.633 1.00 74.69 159 GLY A CA 1
ATOM 1237 C C . GLY A 1 159 ? 6.413 -16.658 -2.256 1.00 74.69 159 GLY A C 1
ATOM 1238 O O . GLY A 1 159 ? 5.878 -17.765 -2.320 1.00 74.69 159 GLY A O 1
ATOM 1239 N N . TYR A 1 160 ? 7.650 -16.485 -1.775 1.00 76.19 160 TYR A N 1
ATOM 1240 C CA . TYR A 1 160 ? 8.453 -17.598 -1.258 1.00 76.19 160 TYR A CA 1
ATOM 1241 C C . TYR A 1 160 ? 7.782 -18.281 -0.067 1.00 76.19 160 TYR A C 1
ATOM 1243 O O . TYR A 1 160 ? 7.607 -19.495 -0.089 1.00 76.19 160 TYR A O 1
ATOM 1251 N N . ALA A 1 161 ? 7.307 -17.506 0.913 1.00 81.50 161 ALA A N 1
ATOM 1252 C CA . ALA A 1 161 ? 6.613 -18.060 2.072 1.00 81.50 161 ALA A CA 1
ATOM 1253 C C . ALA A 1 161 ? 5.363 -18.874 1.683 1.00 81.50 161 ALA A C 1
ATOM 1255 O O . ALA A 1 161 ? 5.141 -19.948 2.234 1.00 81.50 161 ALA A O 1
ATOM 1256 N N . ARG A 1 162 ? 4.563 -18.404 0.713 1.00 81.75 162 ARG A N 1
ATOM 1257 C CA . ARG A 1 162 ? 3.359 -19.113 0.245 1.00 81.75 162 ARG A CA 1
ATOM 1258 C C . ARG A 1 162 ? 3.699 -20.437 -0.430 1.00 81.75 162 ARG A C 1
ATOM 1260 O O . ARG A 1 162 ? 3.034 -21.433 -0.167 1.00 81.75 162 ARG A O 1
ATOM 1267 N N . ARG A 1 163 ? 4.715 -20.439 -1.296 1.00 80.69 163 ARG A N 1
ATOM 1268 C CA . ARG A 1 163 ? 5.189 -21.654 -1.966 1.00 80.69 163 ARG A CA 1
ATOM 1269 C C . ARG A 1 163 ? 5.669 -22.679 -0.940 1.00 80.69 163 ARG A C 1
ATOM 1271 O O . ARG A 1 163 ? 5.263 -23.833 -1.003 1.00 80.69 163 ARG A O 1
ATOM 1278 N N . ASP A 1 164 ? 6.489 -22.245 0.011 1.00 81.50 164 ASP A N 1
ATOM 1279 C CA . ASP A 1 164 ? 7.110 -23.137 0.991 1.00 81.50 164 ASP A CA 1
ATOM 1280 C C . ASP A 1 164 ? 6.082 -23.659 2.020 1.00 81.50 164 ASP A C 1
ATOM 1282 O O . ASP A 1 164 ? 6.195 -24.786 2.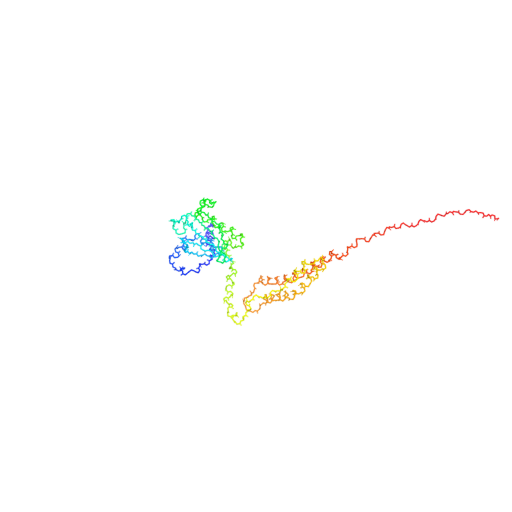496 1.00 81.50 164 ASP A O 1
ATOM 1286 N N . ALA A 1 165 ? 5.027 -22.887 2.308 1.00 86.88 165 ALA A N 1
ATOM 1287 C CA . ALA A 1 165 ? 3.928 -23.288 3.189 1.00 86.88 165 ALA A CA 1
ATOM 1288 C C . ALA A 1 165 ? 2.801 -24.077 2.489 1.00 86.88 165 ALA A C 1
ATOM 1290 O O . ALA A 1 165 ? 1.839 -24.459 3.153 1.00 86.88 165 ALA A O 1
ATOM 1291 N N . ALA A 1 166 ? 2.875 -24.325 1.175 1.00 87.19 166 ALA A N 1
ATOM 1292 C CA . ALA A 1 166 ? 1.761 -24.895 0.409 1.00 87.19 166 ALA A CA 1
ATOM 1293 C C . ALA A 1 166 ? 1.304 -26.270 0.931 1.00 87.19 166 ALA A C 1
ATOM 1295 O O . ALA A 1 166 ? 0.105 -26.493 1.086 1.00 87.19 166 ALA A O 1
ATOM 1296 N N . ALA A 1 167 ? 2.245 -27.162 1.256 1.00 91.38 167 ALA A N 1
ATOM 1297 C CA . ALA A 1 167 ? 1.929 -28.477 1.821 1.00 91.38 167 ALA A CA 1
ATOM 1298 C C . ALA A 1 167 ? 1.278 -28.361 3.210 1.00 91.38 167 ALA A C 1
ATOM 1300 O O . ALA A 1 167 ? 0.248 -28.975 3.465 1.00 91.38 167 ALA A O 1
ATOM 1301 N N . PHE A 1 168 ? 1.821 -27.496 4.073 1.00 91.12 168 PHE A N 1
ATOM 1302 C CA . PHE A 1 168 ? 1.265 -27.246 5.403 1.00 91.12 168 PHE A CA 1
ATOM 1303 C C . PHE A 1 168 ? -0.164 -26.691 5.332 1.00 91.12 168 PHE A C 1
ATOM 1305 O O . PHE A 1 168 ? -1.038 -27.140 6.063 1.00 91.12 168 PHE A O 1
ATOM 1312 N N . LEU A 1 169 ? -0.429 -25.740 4.431 1.00 90.88 169 LEU A N 1
ATOM 1313 C CA . LEU A 1 169 ? -1.765 -25.165 4.250 1.00 90.88 169 LEU A CA 1
ATOM 1314 C C . LEU A 1 169 ? -2.765 -26.150 3.629 1.00 90.88 169 LEU A C 1
ATOM 1316 O O . LEU A 1 169 ? -3.963 -26.008 3.862 1.00 90.88 169 LEU A O 1
ATOM 1320 N N . ALA A 1 170 ? -2.296 -27.139 2.863 1.00 91.56 170 ALA A N 1
ATOM 1321 C CA . ALA A 1 170 ? -3.147 -28.215 2.362 1.00 91.56 170 ALA A CA 1
ATOM 1322 C C . ALA A 1 170 ? -3.601 -29.157 3.493 1.00 91.56 170 ALA A C 1
ATOM 1324 O O . ALA A 1 170 ? -4.747 -29.599 3.498 1.00 91.56 170 ALA A O 1
ATOM 1325 N N . GLU A 1 171 ? -2.728 -29.426 4.466 1.00 94.19 171 GLU A N 1
ATOM 1326 C CA . GLU A 1 171 ? -3.039 -30.243 5.649 1.00 94.19 171 GLU A CA 1
ATOM 1327 C C . GLU A 1 171 ? -3.798 -29.459 6.735 1.00 94.19 171 GLU A C 1
ATOM 1329 O O . GLU A 1 171 ? -4.589 -30.028 7.489 1.00 94.19 171 GLU A O 1
ATOM 1334 N N . HIS A 1 172 ? -3.596 -28.141 6.794 1.00 92.25 172 HIS A N 1
ATOM 1335 C CA . HIS A 1 172 ? -4.199 -27.232 7.767 1.00 92.25 172 HIS A CA 1
ATOM 1336 C C . HIS A 1 172 ? -4.930 -26.079 7.061 1.00 92.25 172 HIS A C 1
ATOM 1338 O O . HIS A 1 172 ? -4.435 -24.944 7.055 1.00 92.25 172 HIS A O 1
ATOM 1344 N N . PRO A 1 173 ? -6.108 -26.337 6.462 1.00 86.69 173 PRO A N 1
ATOM 1345 C CA . PRO A 1 173 ? -6.847 -25.311 5.743 1.00 86.69 173 PRO A CA 1
ATOM 1346 C C . PRO A 1 173 ? -7.274 -24.194 6.698 1.00 86.69 173 PRO A C 1
ATOM 1348 O O . PRO A 1 173 ? -7.981 -24.416 7.683 1.00 86.69 173 PRO A O 1
ATOM 1351 N N . LEU A 1 174 ? -6.842 -22.974 6.390 1.00 87.19 174 LEU A N 1
ATOM 1352 C CA . LEU A 1 174 ? -7.275 -21.764 7.082 1.00 87.19 174 LEU A CA 1
ATOM 1353 C C . LEU A 1 174 ? -8.496 -21.159 6.370 1.00 87.19 174 LEU A C 1
ATOM 1355 O O . LEU A 1 174 ? -8.581 -21.264 5.139 1.00 87.19 174 LEU A O 1
ATOM 1359 N N . PRO A 1 175 ? -9.408 -20.484 7.098 1.00 85.94 175 PRO A N 1
ATOM 1360 C CA . PRO A 1 175 ? -10.522 -19.760 6.490 1.00 85.94 175 PRO A CA 1
ATOM 1361 C C . PRO A 1 175 ? -10.026 -18.780 5.419 1.00 85.94 175 PRO A C 1
ATOM 1363 O O . PRO A 1 175 ? -9.139 -17.969 5.683 1.00 85.94 175 PRO A O 1
ATOM 1366 N N . GLN A 1 176 ? -10.578 -18.885 4.208 1.00 77.44 176 GLN A N 1
ATOM 1367 C CA . GLN A 1 176 ? -10.267 -17.977 3.093 1.00 77.44 176 GLN A CA 1
ATOM 1368 C C . GLN A 1 176 ? -11.228 -16.785 3.036 1.00 77.44 176 GLN A C 1
ATOM 1370 O O . GLN A 1 176 ? -10.909 -15.759 2.441 1.00 77.44 176 GLN A O 1
ATOM 1375 N N . GLU A 1 177 ? -12.399 -16.916 3.657 1.00 81.56 177 GLU A N 1
ATOM 1376 C CA . GLU A 1 177 ? -13.374 -15.838 3.741 1.00 81.56 177 GLU A CA 1
ATOM 1377 C C . GLU A 1 177 ? -12.976 -14.835 4.832 1.00 81.56 177 GLU A C 1
ATOM 1379 O O . GLU A 1 177 ? -12.491 -15.242 5.898 1.00 81.56 177 GLU A O 1
ATOM 1384 N N . PRO A 1 178 ? -13.178 -13.524 4.598 1.00 77.38 178 PRO A N 1
ATOM 1385 C CA . PRO A 1 178 ? -12.994 -12.518 5.630 1.00 77.38 178 PRO A CA 1
ATOM 1386 C C . PRO A 1 178 ? -13.818 -12.863 6.871 1.00 77.38 178 PRO A C 1
ATOM 1388 O O . PRO A 1 178 ? -14.988 -13.234 6.771 1.00 77.38 178 PRO A O 1
ATOM 1391 N N . LEU A 1 179 ? -13.221 -12.700 8.052 1.00 79.06 179 LEU A N 1
ATOM 1392 C CA . LEU A 1 179 ? -13.971 -12.827 9.297 1.00 79.06 179 LEU A CA 1
ATOM 1393 C C . LEU A 1 179 ? -15.109 -11.794 9.315 1.00 79.06 179 LEU A C 1
ATOM 1395 O O . LEU A 1 179 ? -14.894 -10.651 8.897 1.00 79.06 179 LEU A O 1
ATOM 1399 N N . PRO A 1 180 ? -16.302 -12.158 9.819 1.00 82.38 180 PRO A N 1
ATOM 1400 C CA . PRO A 1 180 ? -17.406 -11.218 9.924 1.00 82.38 180 PRO A CA 1
ATOM 1401 C C . PRO A 1 180 ? -16.984 -10.032 10.794 1.00 82.38 180 PRO A C 1
ATOM 1403 O O . PRO A 1 180 ? -16.488 -10.203 11.911 1.00 82.38 180 PRO A O 1
ATOM 1406 N N . LEU A 1 181 ? -17.164 -8.820 10.270 1.00 78.62 181 LEU A N 1
ATOM 1407 C CA . LEU A 1 181 ? -16.855 -7.603 11.009 1.00 78.62 181 LEU A CA 1
ATOM 1408 C C . LEU A 1 181 ? -17.862 -7.415 12.154 1.00 78.62 181 LEU A C 1
ATOM 1410 O O . LEU A 1 181 ? -19.048 -7.714 11.981 1.00 78.62 181 LEU A O 1
ATOM 1414 N N . PRO A 1 182 ? -17.432 -6.888 13.315 1.00 82.75 182 PRO A N 1
ATOM 1415 C CA . PRO A 1 182 ? -18.371 -6.485 14.348 1.00 82.75 182 PRO A CA 1
ATOM 1416 C C . PRO A 1 182 ? -19.318 -5.419 13.785 1.00 82.75 182 PRO A C 1
ATOM 1418 O O . PRO A 1 182 ? -18.892 -4.457 13.146 1.00 82.75 182 PRO A O 1
ATOM 1421 N N . VAL A 1 183 ? -20.618 -5.592 14.020 1.00 86.31 183 VAL A N 1
ATOM 1422 C CA . VAL A 1 183 ? -21.638 -4.652 13.549 1.00 86.31 183 VAL A CA 1
ATOM 1423 C C . VAL A 1 183 ? -21.626 -3.425 14.460 1.00 86.31 183 VAL A C 1
ATOM 1425 O O . VAL A 1 183 ? -22.231 -3.424 15.529 1.00 86.31 183 VAL A O 1
ATOM 1428 N N . LEU A 1 184 ? -20.906 -2.380 14.047 1.00 89.25 184 LEU A N 1
ATOM 1429 C CA . LEU A 1 184 ? -20.741 -1.150 14.833 1.00 89.25 184 LEU A CA 1
ATOM 1430 C C . LEU A 1 184 ? -21.776 -0.062 14.508 1.00 89.25 184 LEU A C 1
ATOM 1432 O O . LEU A 1 184 ? -21.866 0.938 15.217 1.00 89.25 184 LEU A O 1
ATOM 1436 N N . THR A 1 185 ? -22.591 -0.258 13.470 1.00 91.44 185 THR A N 1
ATOM 1437 C CA . THR A 1 185 ? -23.613 0.700 13.020 1.00 91.44 185 THR A CA 1
ATOM 1438 C C . THR A 1 185 ? -24.558 1.180 14.131 1.00 91.44 185 THR A C 1
ATOM 1440 O O . THR A 1 185 ? -24.813 2.383 14.183 1.00 91.44 185 THR A O 1
ATOM 1443 N N . PRO A 1 186 ? -25.042 0.324 15.060 1.00 93.31 186 PRO A N 1
ATOM 1444 C CA . PRO A 1 186 ? -25.901 0.781 16.153 1.00 93.31 186 PRO A CA 1
ATOM 1445 C C . PRO A 1 186 ? -25.221 1.811 17.060 1.00 93.31 186 PRO A C 1
ATOM 1447 O O . PRO A 1 186 ? -25.866 2.762 17.486 1.00 93.31 186 PRO A O 1
ATOM 1450 N N . PHE A 1 187 ? -23.916 1.667 17.309 1.00 91.50 187 PHE A N 1
ATOM 1451 C CA . PHE A 1 187 ? -23.152 2.616 18.121 1.00 91.50 187 PHE A CA 1
ATOM 1452 C C . PHE A 1 187 ? -22.994 3.961 17.417 1.00 91.50 187 PHE A C 1
ATOM 1454 O O . PHE A 1 187 ? -23.164 4.995 18.050 1.00 91.50 187 PHE A O 1
ATOM 1461 N N . LEU A 1 188 ? -22.728 3.956 16.106 1.00 91.94 188 LEU A N 1
ATOM 1462 C CA . LEU A 1 188 ? -22.639 5.187 15.312 1.00 91.94 188 LEU A CA 1
ATOM 1463 C C . LEU A 1 188 ? -23.989 5.908 15.231 1.00 91.94 188 LEU A C 1
ATOM 1465 O O . LEU A 1 188 ? -24.046 7.127 15.357 1.00 91.94 188 LEU A O 1
ATOM 1469 N N . SER A 1 189 ? -25.078 5.153 15.069 1.00 92.94 189 SER A N 1
ATOM 1470 C CA . SER A 1 189 ? -26.431 5.712 15.070 1.00 92.94 189 SER A CA 1
ATOM 1471 C C . SER A 1 189 ? -26.799 6.303 16.430 1.00 92.94 189 SER A C 1
ATOM 1473 O O . SER A 1 189 ? -27.359 7.393 16.475 1.00 92.94 189 SER A O 1
ATOM 1475 N N . ALA A 1 190 ? -26.486 5.606 17.527 1.00 93.75 190 ALA A N 1
ATOM 1476 C CA . ALA A 1 190 ? -26.724 6.109 18.877 1.00 93.75 190 ALA A CA 1
ATOM 1477 C C . ALA A 1 190 ? -25.875 7.354 19.165 1.00 93.75 190 ALA A C 1
ATOM 1479 O O . ALA A 1 190 ? -26.373 8.302 19.759 1.00 93.75 190 ALA A O 1
ATOM 1480 N N . LEU A 1 191 ? -24.625 7.388 18.689 1.00 92.38 191 LEU A N 1
ATOM 1481 C CA . LEU A 1 191 ? -23.740 8.539 18.855 1.00 92.38 191 LEU A CA 1
ATOM 1482 C C . LEU A 1 191 ? -24.280 9.779 18.133 1.00 92.38 191 LEU A C 1
ATOM 1484 O O . LEU A 1 191 ? -24.195 10.874 18.673 1.00 92.38 191 LEU A O 1
ATOM 1488 N N . GLY A 1 192 ? -24.873 9.609 16.947 1.00 90.25 192 GLY A N 1
ATOM 1489 C CA . GLY A 1 192 ? -25.518 10.705 16.217 1.00 90.25 192 GLY A CA 1
ATOM 1490 C C . GLY A 1 192 ? -26.806 11.228 16.867 1.00 90.25 192 GLY A C 1
ATOM 1491 O O . GLY A 1 192 ? -27.229 12.334 16.544 1.00 90.25 192 GLY A O 1
ATOM 1492 N N . ALA A 1 193 ? -27.422 10.449 17.760 1.00 94.75 193 ALA A N 1
ATOM 1493 C CA . ALA A 1 193 ? -28.621 10.827 18.507 1.00 94.75 193 ALA A CA 1
ATOM 1494 C C . ALA A 1 193 ? -28.322 11.283 19.948 1.00 94.75 193 ALA A C 1
ATOM 1496 O O . ALA A 1 193 ? -29.242 11.701 20.643 1.00 94.75 193 ALA A O 1
ATOM 1497 N N . ALA A 1 194 ? -27.074 11.168 20.411 1.00 94.31 194 ALA A N 1
ATOM 1498 C CA . ALA A 1 194 ? -26.688 11.560 21.759 1.00 94.31 194 ALA A CA 1
ATOM 1499 C C . ALA A 1 194 ? -26.700 13.090 21.891 1.00 94.31 194 ALA A C 1
ATOM 1501 O O . ALA A 1 194 ? -26.071 13.798 21.105 1.00 94.31 194 ALA A O 1
ATOM 1502 N N . GLU A 1 195 ? -27.387 13.592 22.911 1.00 92.88 195 GLU A N 1
ATOM 1503 C CA . GLU A 1 195 ? -27.516 15.021 23.204 1.00 92.88 195 GLU A CA 1
ATOM 1504 C C . GLU A 1 195 ? -26.651 15.436 24.401 1.00 92.88 195 GLU A C 1
ATOM 1506 O O . GLU A 1 195 ? -26.356 16.619 24.579 1.00 92.88 195 GLU A O 1
ATOM 1511 N N . THR A 1 196 ? -26.215 14.472 25.219 1.00 90.94 196 THR A N 1
ATOM 1512 C CA . THR A 1 196 ? -25.471 14.737 26.457 1.00 90.94 196 THR A CA 1
ATOM 1513 C C . THR A 1 196 ? -24.125 14.002 26.533 1.00 90.94 196 THR A C 1
ATOM 1515 O O . THR A 1 196 ? -23.980 12.897 25.997 1.00 90.94 196 THR A O 1
ATOM 1518 N N . PRO A 1 197 ? -23.133 14.542 27.273 1.00 87.88 197 PRO A N 1
ATOM 1519 C CA . PRO A 1 197 ? -21.877 13.838 27.547 1.00 87.88 197 PRO A CA 1
ATOM 1520 C C . PRO A 1 197 ? -22.070 12.477 28.235 1.00 87.88 197 PRO A C 1
ATOM 1522 O O . PRO A 1 197 ? -21.318 11.542 27.965 1.00 87.88 197 PRO A O 1
ATOM 1525 N N . ALA A 1 198 ? -23.096 12.329 29.082 1.00 89.31 198 ALA A N 1
ATOM 1526 C CA . ALA A 1 198 ? -23.428 11.051 29.714 1.00 89.31 198 ALA A CA 1
ATOM 1527 C C . ALA A 1 198 ? -23.896 9.990 28.706 1.00 89.31 198 ALA A C 1
ATOM 1529 O O . ALA A 1 198 ? -23.520 8.826 28.832 1.00 89.31 198 ALA A O 1
ATOM 1530 N N . GLU A 1 199 ? -24.683 10.368 27.697 1.00 91.62 199 GLU A N 1
ATOM 1531 C CA . GLU A 1 199 ? -25.121 9.447 26.640 1.00 91.62 199 GLU A CA 1
ATOM 1532 C C . GLU A 1 199 ? -23.948 9.018 25.758 1.00 91.62 199 GLU A C 1
ATOM 1534 O O . GLU A 1 199 ? -23.781 7.827 25.490 1.00 91.62 199 GLU A O 1
ATOM 1539 N N . VAL A 1 200 ? -23.080 9.965 25.382 1.00 91.62 200 VAL A N 1
ATOM 1540 C CA . VAL A 1 200 ? -21.833 9.666 24.660 1.00 91.62 200 VAL A CA 1
ATOM 1541 C C . VAL A 1 200 ? -20.954 8.710 25.469 1.00 91.62 200 VAL A C 1
ATOM 1543 O O . VAL A 1 200 ? -20.427 7.742 24.912 1.00 91.62 200 VAL A O 1
ATOM 1546 N N . SER A 1 201 ? -20.837 8.924 26.781 1.00 91.69 201 SER A N 1
ATOM 1547 C CA . SER A 1 201 ? -20.076 8.040 27.665 1.00 91.69 201 SER A CA 1
ATOM 1548 C C . SER A 1 201 ? -20.700 6.654 27.790 1.00 91.69 201 SER A C 1
ATOM 1550 O O . SER A 1 201 ? -19.997 5.653 27.652 1.00 91.69 201 SER A O 1
ATOM 1552 N N . ALA A 1 202 ? -22.023 6.551 27.938 1.00 93.19 202 ALA A N 1
ATOM 1553 C CA . ALA A 1 202 ? -22.713 5.263 27.978 1.00 93.19 202 ALA A CA 1
ATOM 1554 C C . ALA A 1 202 ? -22.469 4.443 26.697 1.00 93.19 202 ALA A C 1
ATOM 1556 O O . ALA A 1 202 ? -22.166 3.247 26.766 1.00 93.19 202 ALA A O 1
ATOM 1557 N N . ILE A 1 203 ? -22.534 5.093 25.530 1.00 93.75 203 ILE A N 1
ATOM 1558 C CA . ILE A 1 203 ? -22.249 4.475 24.227 1.00 93.75 203 ILE A CA 1
ATOM 1559 C C . ILE A 1 203 ? -20.779 4.047 24.145 1.00 93.75 203 ILE A C 1
ATOM 1561 O O . ILE A 1 203 ? -20.491 2.911 23.763 1.00 93.75 203 ILE A O 1
ATOM 1565 N N . THR A 1 204 ? -19.852 4.926 24.534 1.00 91.75 204 THR A N 1
ATOM 1566 C CA . THR A 1 204 ? -18.402 4.677 24.497 1.00 91.75 204 THR A CA 1
ATOM 1567 C C . THR A 1 204 ? -18.006 3.531 25.425 1.00 91.75 204 THR A C 1
ATOM 1569 O O . THR A 1 204 ? -17.274 2.626 25.018 1.00 91.75 204 THR A O 1
ATOM 1572 N N . HIS A 1 205 ? -18.549 3.502 26.641 1.00 91.75 205 HIS A N 1
ATOM 1573 C CA . HIS A 1 205 ? -18.334 2.437 27.613 1.00 91.75 205 HIS A CA 1
ATOM 1574 C C . HIS A 1 205 ? -18.867 1.092 27.106 1.00 91.75 205 HIS A C 1
ATOM 1576 O O . HIS A 1 205 ? -18.170 0.077 27.178 1.00 91.75 205 HIS A O 1
ATOM 1582 N N . HIS A 1 206 ? -20.076 1.073 26.533 1.00 92.31 206 HIS A N 1
ATOM 1583 C CA . HIS A 1 206 ? -20.660 -0.147 25.975 1.00 92.31 206 HIS A CA 1
ATOM 1584 C C . HIS A 1 206 ? -19.880 -0.649 24.748 1.00 92.31 206 HIS A C 1
ATOM 1586 O O . HIS A 1 206 ? -19.670 -1.855 24.580 1.00 92.31 206 HIS A O 1
ATOM 1592 N N . LEU A 1 207 ? -19.397 0.258 23.895 1.00 91.62 207 LEU A N 1
ATOM 1593 C CA . LEU A 1 207 ? -18.545 -0.081 22.756 1.00 91.62 207 LEU A CA 1
ATOM 1594 C C . LEU A 1 207 ? -17.207 -0.675 23.218 1.00 91.62 207 LEU A C 1
ATOM 1596 O O . LEU A 1 207 ? -16.806 -1.741 22.745 1.00 91.62 207 LEU A O 1
ATOM 1600 N N . ALA A 1 208 ? -16.529 -0.027 24.167 1.00 90.62 208 ALA A N 1
ATOM 1601 C CA . ALA A 1 208 ? -15.270 -0.514 24.720 1.00 90.62 208 ALA A CA 1
ATOM 1602 C C . ALA A 1 208 ? -15.450 -1.886 25.390 1.00 90.62 208 ALA A C 1
ATOM 1604 O O . ALA A 1 208 ? -14.688 -2.811 25.115 1.00 90.62 208 ALA A O 1
ATOM 1605 N N . GLY A 1 209 ? -16.498 -2.058 26.201 1.00 89.31 209 GLY A N 1
ATOM 1606 C CA . GLY A 1 209 ? -16.804 -3.324 26.868 1.00 89.31 209 GLY A CA 1
ATOM 1607 C C . GLY A 1 209 ? -17.129 -4.466 25.900 1.00 89.31 209 GLY A C 1
ATOM 1608 O O . GLY A 1 209 ? -16.662 -5.587 26.094 1.00 89.31 209 GLY A O 1
ATOM 1609 N N . SER A 1 210 ? -17.881 -4.189 24.831 1.00 89.88 210 SER A N 1
ATOM 1610 C CA . SER A 1 210 ? -18.256 -5.205 23.834 1.00 89.88 210 SER A CA 1
ATOM 1611 C C . SER A 1 210 ? -17.103 -5.603 22.907 1.00 89.88 210 SER A C 1
ATOM 1613 O O . SER A 1 210 ? -17.018 -6.759 22.493 1.00 89.88 210 SER A O 1
ATOM 1615 N N . THR A 1 211 ? -16.187 -4.681 22.602 1.00 90.25 211 THR A N 1
ATOM 1616 C CA . THR A 1 211 ? -15.060 -4.937 21.687 1.00 90.25 211 THR A CA 1
ATOM 1617 C C . THR A 1 211 ? -13.793 -5.420 22.394 1.00 90.25 211 THR A C 1
ATOM 1619 O O . THR A 1 211 ? -13.002 -6.150 21.788 1.00 90.25 211 THR A O 1
ATOM 1622 N N . ALA A 1 212 ? -13.601 -5.096 23.679 1.00 90.06 212 ALA A N 1
ATOM 1623 C CA . ALA A 1 212 ? -12.399 -5.456 24.435 1.00 90.06 212 ALA A CA 1
ATOM 1624 C C . ALA A 1 212 ? -12.048 -6.959 24.404 1.00 90.06 212 ALA A C 1
ATOM 1626 O O . ALA A 1 212 ? -10.876 -7.268 24.174 1.00 90.06 212 ALA A O 1
ATOM 1627 N N . PRO A 1 213 ? -12.990 -7.916 24.557 1.00 91.88 213 PRO A N 1
ATOM 1628 C CA . PRO A 1 213 ? -12.658 -9.343 24.510 1.00 91.88 213 PRO A CA 1
ATOM 1629 C C . PRO A 1 213 ? -12.115 -9.792 23.148 1.00 91.88 213 PRO A C 1
ATOM 1631 O O . PRO A 1 213 ? -11.184 -10.597 23.088 1.00 91.88 213 PRO A O 1
ATOM 1634 N N . VAL A 1 214 ? -12.672 -9.257 22.057 1.00 91.12 214 VAL A N 1
ATOM 1635 C CA . VAL A 1 214 ? -12.241 -9.569 20.685 1.00 91.12 214 VAL A CA 1
ATOM 1636 C C . VAL A 1 214 ? -10.853 -8.987 20.426 1.00 91.12 214 VAL A C 1
ATOM 1638 O O . VAL A 1 214 ? -9.963 -9.691 19.950 1.00 91.12 214 VAL A O 1
ATOM 1641 N N . LEU A 1 215 ? -10.634 -7.727 20.805 1.00 91.69 215 LEU A N 1
ATOM 1642 C CA . LEU A 1 215 ? -9.340 -7.059 20.658 1.00 91.69 215 LEU A CA 1
ATOM 1643 C C . LEU A 1 215 ? -8.245 -7.735 21.497 1.00 91.69 215 LEU A C 1
ATOM 1645 O O . LEU A 1 215 ? -7.130 -7.938 21.012 1.00 91.69 215 LEU A O 1
ATOM 1649 N N . ASP A 1 216 ? -8.559 -8.159 22.723 1.00 92.06 216 ASP A N 1
ATOM 1650 C CA . ASP A 1 216 ? -7.629 -8.928 23.553 1.00 92.06 216 ASP A CA 1
ATOM 1651 C C . ASP A 1 216 ? -7.324 -10.312 22.959 1.00 92.06 216 ASP A C 1
ATOM 1653 O O . ASP A 1 216 ? -6.176 -10.765 22.984 1.00 92.06 216 ASP A O 1
ATOM 1657 N N . HIS A 1 217 ? -8.324 -10.975 22.375 1.00 92.69 217 HIS A N 1
ATOM 1658 C CA . HIS A 1 217 ? -8.136 -12.249 21.687 1.00 92.69 217 HIS A CA 1
ATOM 1659 C C . HIS A 1 217 ? -7.180 -12.122 20.490 1.00 92.69 217 HIS A C 1
ATOM 1661 O O . HIS A 1 217 ? -6.283 -12.956 20.337 1.00 92.69 217 HIS A O 1
ATOM 1667 N N . ILE A 1 218 ? -7.311 -11.057 19.691 1.00 92.62 218 ILE A N 1
ATOM 1668 C CA . ILE A 1 218 ? -6.394 -10.744 18.583 1.00 92.62 218 ILE A CA 1
ATOM 1669 C C . ILE A 1 218 ? -4.985 -10.453 19.117 1.00 92.62 218 ILE A C 1
ATOM 1671 O O . ILE A 1 218 ? -4.009 -11.037 18.642 1.00 92.62 218 ILE A O 1
ATOM 1675 N N . ALA A 1 219 ? -4.863 -9.608 20.146 1.00 90.19 219 ALA A N 1
ATOM 1676 C CA . ALA A 1 219 ? -3.573 -9.280 20.752 1.00 90.19 219 ALA A CA 1
ATOM 1677 C C . ALA A 1 219 ? -2.844 -10.537 21.267 1.00 90.19 219 ALA A C 1
ATOM 1679 O O . ALA A 1 219 ? -1.639 -10.689 21.055 1.00 90.19 219 ALA A O 1
ATOM 1680 N N . ARG A 1 220 ? -3.571 -11.483 21.880 1.00 91.44 220 ARG A N 1
ATOM 1681 C CA . ARG A 1 220 ? -3.017 -12.776 22.315 1.00 91.44 220 ARG A CA 1
ATOM 1682 C C . ARG A 1 220 ? -2.510 -13.631 21.155 1.00 91.44 220 ARG A C 1
ATOM 1684 O O . ARG A 1 220 ? -1.442 -14.224 21.292 1.00 91.44 220 ARG A O 1
ATOM 1691 N N . HIS A 1 221 ? -3.212 -13.666 20.023 1.00 90.12 221 HIS A N 1
ATOM 1692 C CA . HIS A 1 221 ? -2.747 -14.390 18.833 1.00 90.12 221 HIS A CA 1
ATOM 1693 C C . HIS A 1 221 ? -1.436 -13.815 18.292 1.00 90.12 221 HIS A C 1
ATOM 1695 O O . HIS A 1 221 ? -0.508 -14.570 18.014 1.00 90.12 221 HIS A O 1
ATOM 1701 N N . ILE A 1 222 ? -1.316 -12.487 18.225 1.00 89.25 222 ILE A N 1
ATOM 1702 C CA . ILE A 1 222 ? -0.087 -11.811 17.780 1.00 89.25 222 ILE A CA 1
ATOM 1703 C C . ILE A 1 222 ? 1.094 -12.152 18.704 1.00 89.25 222 ILE A C 1
ATOM 1705 O O . ILE A 1 222 ? 2.196 -12.438 18.233 1.00 89.25 222 ILE A O 1
ATOM 1709 N N . VAL A 1 223 ? 0.870 -12.181 20.023 1.00 86.94 223 VAL A N 1
ATOM 1710 C CA . VAL A 1 223 ? 1.890 -12.628 20.987 1.00 86.94 223 VAL A CA 1
ATOM 1711 C C . VAL A 1 223 ? 2.229 -14.107 20.788 1.00 86.94 223 VAL A C 1
ATOM 1713 O O . VAL A 1 223 ? 3.403 -14.466 20.847 1.00 86.94 223 VAL A O 1
ATOM 1716 N N . GLY A 1 224 ? 1.236 -14.953 20.505 1.00 86.19 224 GLY A N 1
ATOM 1717 C CA . GLY A 1 224 ? 1.441 -16.359 20.152 1.00 86.19 224 GLY A CA 1
ATOM 1718 C C . GLY A 1 224 ? 2.375 -16.529 18.952 1.00 86.19 224 GLY A C 1
ATOM 1719 O O . GLY A 1 224 ? 3.320 -17.311 19.030 1.00 86.19 224 GLY A O 1
ATOM 1720 N N . VAL A 1 225 ? 2.189 -15.727 17.896 1.00 85.50 225 VAL A N 1
ATOM 1721 C CA . VAL A 1 225 ? 3.100 -15.680 16.737 1.00 85.50 225 VAL A CA 1
ATOM 1722 C C . VAL A 1 225 ? 4.501 -15.247 17.170 1.00 85.50 225 VAL A C 1
ATOM 1724 O O . VAL A 1 225 ? 5.475 -15.921 16.857 1.00 85.50 225 VAL A O 1
ATOM 1727 N N . ALA A 1 226 ? 4.624 -14.178 17.964 1.00 81.50 226 ALA A N 1
ATOM 1728 C CA . ALA A 1 226 ? 5.924 -13.689 18.438 1.00 81.50 226 ALA A CA 1
ATOM 1729 C C . ALA A 1 226 ? 6.698 -14.712 19.293 1.00 81.50 226 ALA A C 1
ATOM 1731 O O . ALA A 1 226 ? 7.928 -14.642 19.385 1.00 81.50 226 ALA A O 1
ATOM 1732 N N . LEU A 1 227 ? 5.977 -15.624 19.950 1.00 80.31 227 LEU A N 1
ATOM 1733 C CA . LEU A 1 227 ? 6.514 -16.680 20.803 1.00 80.31 227 LEU A CA 1
ATOM 1734 C C . LEU A 1 227 ? 6.683 -18.021 20.083 1.00 80.31 227 LEU A C 1
ATOM 1736 O O . LEU A 1 227 ? 7.113 -18.969 20.741 1.00 80.31 227 LEU A O 1
ATOM 1740 N N . TRP A 1 228 ? 6.367 -18.121 18.785 1.00 73.12 228 TRP A N 1
ATOM 1741 C CA . TRP A 1 228 ? 6.472 -19.369 18.030 1.00 73.12 228 TRP A CA 1
ATOM 1742 C C . TRP A 1 228 ? 7.860 -20.009 18.226 1.00 73.12 228 TRP A C 1
ATOM 1744 O O . TRP A 1 228 ? 8.900 -19.389 17.986 1.00 73.12 228 TRP A O 1
ATOM 1754 N N . ARG A 1 229 ? 7.871 -21.238 18.764 1.00 58.03 229 ARG A N 1
ATOM 1755 C CA . ARG A 1 229 ? 9.071 -21.969 19.198 1.00 58.03 229 ARG A CA 1
ATOM 1756 C C . ARG A 1 229 ? 9.161 -23.306 18.475 1.00 58.03 229 ARG A C 1
ATOM 1758 O O . ARG A 1 229 ? 8.311 -24.166 18.676 1.00 58.03 229 ARG A O 1
ATOM 1765 N N . GLY A 1 230 ? 10.245 -23.496 17.726 1.00 53.50 230 GLY A N 1
ATOM 1766 C CA . GLY A 1 230 ? 10.617 -24.787 17.152 1.00 53.50 230 GLY A CA 1
ATOM 1767 C C . GLY A 1 230 ? 11.479 -24.647 15.898 1.00 53.50 230 GLY A C 1
ATOM 1768 O O . GLY A 1 230 ? 10.942 -24.399 14.833 1.00 53.50 230 GLY A O 1
ATOM 1769 N N . GLN A 1 231 ? 12.790 -24.873 16.060 1.00 49.22 231 GLN A N 1
ATOM 1770 C CA . GLN A 1 231 ? 13.801 -25.171 15.023 1.00 49.22 231 GLN A CA 1
ATOM 1771 C C . GLN A 1 231 ? 14.304 -23.991 14.143 1.00 49.22 231 GLN A C 1
ATOM 1773 O O . GLN A 1 231 ? 13.603 -23.447 13.297 1.00 49.22 231 GLN A O 1
ATOM 1778 N N . ASP A 1 232 ? 15.572 -23.623 14.379 1.00 42.56 232 ASP A N 1
ATOM 1779 C CA . ASP A 1 232 ? 16.594 -22.945 13.546 1.00 42.56 232 ASP A CA 1
ATOM 1780 C C . ASP A 1 232 ? 16.314 -21.653 12.749 1.00 42.56 232 ASP A C 1
ATOM 1782 O O . ASP A 1 232 ? 17.269 -20.980 12.364 1.00 42.56 232 ASP A O 1
ATOM 1786 N N . HIS A 1 233 ? 15.071 -21.182 12.621 1.00 51.91 233 HIS A N 1
ATOM 1787 C CA . HIS A 1 233 ? 14.740 -19.920 11.938 1.00 51.91 233 HIS A CA 1
ATOM 1788 C C . HIS A 1 233 ? 14.031 -18.954 12.893 1.00 51.91 233 HIS A C 1
ATOM 1790 O O . HIS A 1 233 ? 12.811 -18.806 12.906 1.00 51.91 233 HIS A O 1
ATOM 1796 N N . ARG A 1 234 ? 14.819 -18.305 13.757 1.00 64.44 234 ARG A N 1
ATOM 1797 C CA . ARG A 1 234 ? 14.311 -17.357 14.760 1.00 64.44 234 ARG A CA 1
ATOM 1798 C C . ARG A 1 234 ? 13.712 -16.127 14.071 1.00 64.44 234 ARG A C 1
ATOM 1800 O O . ARG A 1 234 ? 14.362 -15.529 13.214 1.00 64.44 234 ARG A O 1
ATOM 1807 N N . HIS A 1 235 ? 12.536 -15.674 14.525 1.00 67.88 235 HIS A N 1
ATOM 1808 C CA . HIS A 1 235 ? 12.141 -14.278 14.322 1.00 67.88 235 HIS A CA 1
ATOM 1809 C C . HIS A 1 235 ? 13.317 -13.375 14.704 1.00 67.88 235 HIS A C 1
ATOM 1811 O O . HIS A 1 235 ? 13.927 -13.561 15.762 1.00 67.88 235 HIS A O 1
ATOM 1817 N N . THR A 1 236 ? 13.625 -12.385 13.868 1.00 79.62 236 THR A N 1
ATOM 1818 C CA . THR A 1 236 ? 14.612 -11.369 14.241 1.00 79.62 236 THR A CA 1
ATOM 1819 C C . THR A 1 236 ? 14.141 -10.660 15.513 1.00 79.62 236 THR A C 1
ATOM 1821 O O . THR A 1 236 ? 12.936 -10.535 15.758 1.00 79.62 236 THR A O 1
ATOM 1824 N N . ALA A 1 237 ? 15.075 -10.160 16.328 1.00 78.19 237 ALA A N 1
ATOM 1825 C CA . ALA A 1 237 ? 14.725 -9.376 17.516 1.00 78.19 237 ALA A CA 1
ATOM 1826 C C . ALA A 1 237 ? 13.781 -8.207 17.162 1.00 78.19 237 ALA A C 1
ATOM 1828 O O . ALA A 1 237 ? 12.842 -7.912 17.899 1.00 78.19 237 ALA A O 1
ATOM 1829 N N . GLN A 1 238 ? 13.980 -7.620 15.976 1.00 81.06 238 GLN A N 1
ATOM 1830 C CA . GLN A 1 238 ? 13.117 -6.591 15.409 1.00 81.06 238 GLN A CA 1
ATOM 1831 C C . GLN A 1 238 ? 11.689 -7.087 15.144 1.00 81.06 238 GLN A C 1
ATOM 1833 O O . GLN A 1 238 ? 10.741 -6.432 15.563 1.00 81.06 238 GLN A O 1
ATOM 1838 N N . ALA A 1 239 ? 11.514 -8.237 14.488 1.00 80.94 239 ALA A N 1
ATOM 1839 C CA . ALA A 1 239 ? 10.187 -8.791 14.217 1.00 80.94 239 ALA A CA 1
ATOM 1840 C C . ALA A 1 239 ? 9.428 -9.105 15.516 1.00 80.94 239 ALA A C 1
ATOM 1842 O O . ALA A 1 239 ? 8.251 -8.779 15.644 1.00 80.94 239 ALA A O 1
ATOM 1843 N N . GLN A 1 240 ? 10.114 -9.663 16.519 1.00 82.81 240 GLN A N 1
ATOM 1844 C CA . GLN A 1 240 ? 9.503 -9.911 17.826 1.00 82.81 240 GLN A CA 1
ATOM 1845 C C . GLN A 1 240 ? 9.087 -8.617 18.529 1.00 82.81 240 GLN A C 1
ATOM 1847 O O . GLN A 1 240 ? 8.026 -8.573 19.150 1.00 82.81 240 GLN A O 1
ATOM 1852 N N . ARG A 1 241 ? 9.920 -7.571 18.451 1.00 83.81 241 ARG A N 1
ATOM 1853 C CA . ARG A 1 241 ? 9.589 -6.253 18.995 1.00 83.81 241 ARG A CA 1
ATOM 1854 C C . ARG A 1 241 ? 8.326 -5.699 18.338 1.00 83.81 241 ARG A C 1
ATOM 1856 O O . ARG A 1 241 ? 7.389 -5.380 19.059 1.00 83.81 241 ARG A O 1
ATOM 1863 N N . LEU A 1 242 ? 8.272 -5.686 17.005 1.00 84.81 242 LEU A N 1
ATOM 1864 C CA . LEU A 1 242 ? 7.125 -5.175 16.247 1.00 84.81 242 LEU A CA 1
ATOM 1865 C C . LEU A 1 242 ? 5.823 -5.912 16.588 1.00 84.81 242 LEU A C 1
ATOM 1867 O O . LEU A 1 242 ? 4.792 -5.279 16.786 1.00 84.81 242 LEU A O 1
ATOM 1871 N N . LEU A 1 243 ? 5.861 -7.241 16.717 1.00 87.44 243 LEU A N 1
ATOM 1872 C CA . LEU A 1 243 ? 4.677 -8.024 17.089 1.00 87.44 243 LEU A CA 1
ATOM 1873 C C . LEU A 1 243 ? 4.202 -7.709 18.518 1.00 87.44 243 LEU A C 1
ATOM 1875 O O . LEU A 1 243 ? 3.004 -7.560 18.756 1.00 87.44 243 LEU A O 1
ATOM 1879 N N . ARG A 1 244 ? 5.125 -7.565 19.478 1.00 86.50 244 ARG A N 1
ATOM 1880 C CA . ARG A 1 244 ? 4.771 -7.189 20.858 1.00 86.50 244 ARG A CA 1
ATOM 1881 C C . ARG A 1 244 ? 4.228 -5.764 20.939 1.00 86.50 244 ARG A C 1
ATOM 1883 O O . ARG A 1 244 ? 3.242 -5.541 21.633 1.00 86.50 244 ARG A O 1
ATOM 1890 N N . GLU A 1 245 ? 4.836 -4.827 20.216 1.00 88.88 245 GLU A N 1
ATOM 1891 C CA . GLU A 1 245 ? 4.363 -3.443 20.111 1.00 88.88 245 GLU A CA 1
ATOM 1892 C C . GLU A 1 245 ? 2.964 -3.383 19.493 1.00 88.88 245 GLU A C 1
ATOM 1894 O O . GLU A 1 245 ? 2.097 -2.702 20.035 1.00 88.88 245 GLU A O 1
ATOM 1899 N N . ALA A 1 246 ? 2.698 -4.155 18.435 1.00 89.62 246 ALA A N 1
ATOM 1900 C CA . ALA A 1 246 ? 1.372 -4.244 17.831 1.00 89.62 246 ALA A CA 1
ATOM 1901 C C . ALA A 1 246 ? 0.323 -4.754 18.835 1.00 89.62 246 ALA A C 1
ATOM 1903 O O . ALA A 1 246 ? -0.695 -4.094 19.048 1.00 89.62 246 ALA A O 1
ATOM 1904 N N . ALA A 1 247 ? 0.592 -5.867 19.525 1.00 89.19 247 ALA A N 1
ATOM 1905 C CA . ALA A 1 247 ? -0.314 -6.399 20.546 1.00 89.19 247 ALA A CA 1
ATOM 1906 C C . ALA A 1 247 ? -0.551 -5.406 21.699 1.00 89.19 247 ALA A C 1
ATOM 1908 O O . ALA A 1 247 ? -1.683 -5.238 22.160 1.00 89.19 247 ALA A O 1
ATOM 1909 N N . GLN A 1 248 ? 0.502 -4.715 22.144 1.00 92.12 248 GLN A N 1
ATOM 1910 C CA . GLN A 1 248 ? 0.393 -3.692 23.178 1.00 92.12 248 GLN A CA 1
ATOM 1911 C C . GLN A 1 248 ? -0.414 -2.485 22.693 1.00 92.12 248 GLN A C 1
ATOM 1913 O O . GLN A 1 248 ? -1.238 -1.972 23.444 1.00 92.12 248 GLN A O 1
ATOM 1918 N N . SER A 1 249 ? -0.219 -2.045 21.448 1.00 93.25 249 SER A N 1
ATOM 1919 C CA . SER A 1 249 ? -0.926 -0.894 20.881 1.00 93.25 249 SER A CA 1
ATOM 1920 C C . SER A 1 249 ? -2.441 -1.104 20.859 1.00 93.25 249 SER A C 1
ATOM 1922 O O . SER A 1 249 ? -3.174 -0.201 21.255 1.00 93.25 249 SER A O 1
ATOM 1924 N N . ILE A 1 250 ? -2.902 -2.315 20.520 1.00 91.19 250 ILE A N 1
ATOM 1925 C CA . ILE A 1 250 ? -4.322 -2.693 20.536 1.00 91.19 250 ILE A CA 1
ATOM 1926 C C . ILE A 1 250 ? -4.904 -2.539 21.946 1.00 91.19 250 ILE A C 1
ATOM 1928 O O . ILE A 1 250 ? -5.945 -1.914 22.130 1.00 91.19 250 ILE A O 1
ATOM 1932 N N . ARG A 1 251 ? -4.210 -3.064 22.963 1.00 89.81 251 ARG A N 1
ATOM 1933 C CA . ARG A 1 251 ? -4.652 -2.976 24.365 1.00 89.81 251 ARG A CA 1
ATOM 1934 C C . ARG A 1 251 ? -4.643 -1.538 24.878 1.00 89.81 251 ARG A C 1
ATOM 1936 O O . ARG A 1 251 ? -5.598 -1.104 25.516 1.00 89.81 251 ARG A O 1
ATOM 1943 N N . THR A 1 252 ? -3.586 -0.791 24.569 1.00 91.62 252 THR A N 1
ATOM 1944 C CA . THR A 1 252 ? -3.451 0.619 24.952 1.00 91.62 252 THR A CA 1
ATOM 1945 C C . THR A 1 252 ? -4.535 1.481 24.307 1.00 91.62 252 THR A C 1
ATOM 1947 O O . THR A 1 252 ? -5.031 2.396 24.957 1.00 91.62 252 THR A O 1
ATOM 1950 N N . ALA A 1 253 ? -4.930 1.204 23.061 1.00 89.62 253 ALA A N 1
ATOM 1951 C CA . ALA A 1 253 ? -5.985 1.955 22.386 1.00 89.62 253 ALA A CA 1
ATOM 1952 C C . ALA A 1 253 ? -7.316 1.887 23.153 1.00 89.62 253 ALA A C 1
ATOM 1954 O O . ALA A 1 253 ? -7.931 2.924 23.381 1.00 89.62 253 ALA A O 1
ATOM 1955 N N . VAL A 1 254 ? -7.712 0.701 23.632 1.00 89.06 254 VAL A N 1
ATOM 1956 C CA . VAL A 1 254 ? -8.934 0.530 24.441 1.00 89.06 254 VAL A CA 1
ATOM 1957 C C . VAL A 1 254 ? -8.854 1.328 25.744 1.00 89.06 254 VAL A C 1
ATOM 1959 O O . VAL A 1 254 ? -9.797 2.031 26.092 1.00 89.06 254 VAL A O 1
ATOM 1962 N N . VAL A 1 255 ? -7.714 1.276 26.441 1.00 91.38 255 VAL A N 1
ATOM 1963 C CA . VAL A 1 255 ? -7.511 2.039 27.686 1.00 91.38 255 VAL A CA 1
ATOM 1964 C C . VAL A 1 255 ? -7.609 3.544 27.440 1.00 91.38 255 VAL A C 1
ATOM 1966 O O . VAL A 1 255 ? -8.272 4.234 28.206 1.00 91.38 255 VAL A O 1
ATOM 1969 N N . LYS A 1 256 ? -7.006 4.046 26.355 1.00 90.81 256 LYS A N 1
ATOM 1970 C CA . LYS A 1 256 ? -7.057 5.470 25.994 1.00 90.81 256 LYS A CA 1
ATOM 1971 C C . LYS A 1 256 ? -8.472 5.954 25.693 1.00 90.81 256 LYS A C 1
ATOM 1973 O O . LYS A 1 256 ? -8.794 7.084 26.037 1.00 90.81 256 LYS A O 1
ATOM 1978 N N . VAL A 1 257 ? -9.309 5.122 25.071 1.00 88.69 257 VAL A N 1
ATOM 1979 C CA . VAL A 1 257 ? -10.724 5.453 24.839 1.00 88.69 257 VAL A CA 1
ATOM 1980 C C . VAL A 1 257 ? -11.453 5.616 26.172 1.00 88.69 257 VAL A C 1
ATOM 1982 O O . VAL A 1 257 ? -12.114 6.628 26.380 1.00 88.69 257 VAL A O 1
ATOM 1985 N N . THR A 1 258 ? -11.270 4.679 27.104 1.00 89.12 258 THR A N 1
ATOM 1986 C CA . THR A 1 258 ? -11.868 4.771 28.445 1.00 89.12 258 THR A CA 1
ATOM 1987 C C . THR A 1 258 ? -11.327 5.962 29.243 1.00 89.12 258 THR A C 1
ATOM 1989 O O . THR A 1 258 ? -12.069 6.605 29.976 1.00 89.12 258 THR A O 1
ATOM 1992 N N . GLU A 1 259 ? -10.039 6.280 29.118 1.00 90.25 259 GLU A N 1
ATOM 1993 C CA . GLU A 1 259 ? -9.430 7.430 29.793 1.00 90.25 259 GLU A CA 1
ATOM 1994 C C . GLU A 1 259 ? -9.950 8.762 29.241 1.00 90.25 259 GLU A C 1
ATOM 1996 O O . GLU A 1 259 ? -10.291 9.647 30.023 1.00 90.25 259 GLU A O 1
ATOM 2001 N N . ALA A 1 260 ? -10.065 8.888 27.916 1.00 88.38 260 ALA A N 1
ATOM 2002 C CA . ALA A 1 260 ? -10.647 10.062 27.272 1.00 88.38 260 ALA A CA 1
ATOM 2003 C C . ALA A 1 260 ? -12.119 10.253 27.668 1.00 88.38 260 ALA A C 1
ATOM 2005 O O . ALA A 1 260 ? -12.543 11.374 27.942 1.00 88.38 260 ALA A O 1
ATOM 2006 N N . ASP A 1 261 ? -12.880 9.161 27.755 1.00 89.12 261 ASP A N 1
ATOM 2007 C CA . ASP A 1 261 ? -14.258 9.189 28.240 1.00 89.12 261 ASP A CA 1
ATOM 2008 C C . ASP A 1 261 ? -14.348 9.700 29.687 1.00 89.12 261 ASP A C 1
ATOM 2010 O O . ASP A 1 261 ? -15.108 10.620 29.993 1.00 89.12 261 ASP A O 1
ATOM 2014 N N . LEU A 1 262 ? -13.498 9.176 30.576 1.00 89.06 262 LEU A N 1
ATOM 2015 C CA . LEU A 1 262 ? -13.425 9.639 31.961 1.00 89.06 262 LEU A CA 1
ATOM 2016 C C . LEU A 1 262 ? -13.021 11.110 32.069 1.00 89.06 262 LEU A C 1
ATOM 2018 O O . LEU A 1 262 ? -13.520 11.807 32.949 1.00 89.06 262 LEU A O 1
ATOM 2022 N N . GLU A 1 263 ? -12.125 11.589 31.210 1.00 89.38 263 GLU A N 1
ATOM 2023 C CA . GLU A 1 263 ? -11.731 12.997 31.195 1.00 89.38 263 GLU A CA 1
ATOM 2024 C C . GLU A 1 263 ? -12.889 13.908 30.771 1.00 89.38 263 GLU A C 1
ATOM 2026 O O . GLU A 1 263 ? -13.139 14.920 31.426 1.00 89.38 263 GLU A O 1
ATOM 2031 N N . ASN A 1 264 ? -13.668 13.507 29.762 1.00 85.75 264 ASN A N 1
ATOM 2032 C CA . ASN A 1 264 ? -14.880 14.226 29.363 1.00 85.75 264 ASN A CA 1
ATOM 2033 C C . ASN A 1 264 ? -15.910 14.271 30.501 1.00 85.75 264 ASN A C 1
ATOM 2035 O O . ASN A 1 264 ? -16.470 15.326 30.795 1.00 85.75 264 ASN A O 1
ATOM 2039 N N . LEU A 1 265 ? -16.119 13.148 31.196 1.00 88.62 265 LEU A N 1
ATOM 2040 C CA . LEU A 1 265 ? -17.001 13.104 32.362 1.00 88.62 265 LEU A CA 1
ATOM 2041 C C . LEU A 1 265 ? -16.494 13.982 33.509 1.00 88.62 265 LEU A C 1
ATOM 2043 O O . LEU A 1 265 ? -17.297 14.603 34.200 1.00 88.62 265 LEU A O 1
ATOM 2047 N N . ARG A 1 266 ? -15.176 14.054 33.735 1.00 89.25 266 ARG A N 1
ATOM 2048 C CA . ARG A 1 266 ? -14.606 14.963 34.739 1.00 89.25 266 ARG A CA 1
ATOM 2049 C C . ARG A 1 266 ? -14.834 16.418 34.357 1.00 89.25 266 ARG A C 1
ATOM 2051 O O . ARG A 1 266 ? -15.175 17.199 35.233 1.00 89.25 266 ARG A O 1
ATOM 2058 N N . ALA A 1 267 ? -14.683 16.782 33.089 1.00 87.06 267 ALA A N 1
ATOM 2059 C CA . ALA A 1 267 ? -14.940 18.148 32.645 1.00 87.06 267 ALA A CA 1
ATOM 2060 C C . ALA A 1 267 ? -16.400 18.580 32.893 1.00 87.06 267 ALA A C 1
ATOM 2062 O O . ALA A 1 267 ? -16.630 19.718 33.294 1.00 87.06 267 ALA A O 1
ATOM 2063 N N . GLU A 1 268 ? -17.360 17.670 32.705 1.00 87.00 268 GLU A N 1
ATOM 2064 C CA . GLU A 1 268 ? -18.794 17.955 32.864 1.00 87.00 268 GLU A CA 1
ATOM 2065 C C . GLU A 1 268 ? -19.274 17.863 34.324 1.00 87.00 268 GLU A C 1
ATOM 2067 O O . GLU A 1 268 ? -20.038 18.702 34.798 1.00 87.00 268 GLU A O 1
ATOM 2072 N N . TYR A 1 269 ? -18.832 16.835 35.055 1.00 88.75 269 TYR A N 1
ATOM 2073 C CA . TYR A 1 269 ? -19.401 16.466 36.355 1.00 88.75 269 TYR A CA 1
ATOM 2074 C C . TYR A 1 269 ? -18.456 16.661 37.541 1.00 88.75 269 TYR A C 1
ATOM 2076 O O . TYR A 1 269 ? -18.913 16.568 38.686 1.00 88.75 269 TYR A O 1
ATOM 2084 N N . ALA A 1 270 ? -17.154 16.905 37.333 1.00 83.12 270 ALA A N 1
ATOM 2085 C CA . ALA A 1 270 ? -16.281 17.183 38.467 1.00 83.12 270 ALA A CA 1
ATOM 2086 C C . ALA A 1 270 ? -16.645 18.558 39.046 1.00 83.12 270 ALA A C 1
ATOM 2088 O O . ALA A 1 270 ? -16.622 19.562 38.329 1.00 83.12 270 ALA A O 1
ATOM 2089 N N . PRO A 1 271 ? -16.963 18.646 40.349 1.00 66.62 271 PRO A N 1
ATOM 2090 C CA . PRO A 1 271 ? -17.166 19.940 40.973 1.00 66.62 271 PRO A CA 1
ATOM 2091 C C . PRO A 1 271 ? -15.872 20.745 40.843 1.00 66.62 271 PRO A C 1
ATOM 2093 O O . PRO A 1 271 ? -14.782 20.204 41.054 1.00 66.62 271 PRO A O 1
ATOM 2096 N N . ALA A 1 272 ? -15.992 22.034 40.503 1.00 62.47 272 ALA A N 1
ATOM 2097 C CA . ALA A 1 272 ? -14.850 22.940 40.461 1.00 62.47 272 ALA A CA 1
ATOM 2098 C C . ALA A 1 272 ? -14.006 22.745 41.733 1.00 62.47 272 ALA A C 1
ATOM 2100 O O . ALA A 1 272 ? -14.594 22.636 42.820 1.00 62.47 272 ALA A O 1
ATOM 2101 N N . PRO A 1 273 ? -12.659 22.682 41.634 1.00 59.38 273 PRO A N 1
ATOM 2102 C CA . PRO A 1 273 ? -11.827 22.588 42.823 1.00 59.38 273 PRO A CA 1
ATOM 2103 C C . PRO A 1 273 ? -12.280 23.706 43.742 1.00 59.38 273 PRO A C 1
ATOM 2105 O O . PRO A 1 273 ? -12.411 24.841 43.281 1.00 59.38 273 PRO A O 1
ATOM 2108 N N . ALA A 1 274 ? -12.609 23.369 44.992 1.00 57.97 274 ALA A N 1
ATOM 2109 C CA . ALA A 1 274 ? -13.039 24.339 45.981 1.00 57.97 274 ALA A CA 1
ATOM 2110 C C . ALA A 1 274 ? -11.950 25.411 46.061 1.00 57.97 274 ALA A C 1
ATOM 2112 O O . ALA A 1 274 ? -10.932 25.235 46.730 1.00 57.97 274 ALA A O 1
ATOM 2113 N N . SER A 1 275 ? -12.133 26.482 45.287 1.00 52.12 275 SER A N 1
ATOM 2114 C CA . SER A 1 275 ? -11.234 27.612 45.231 1.00 52.12 275 SER A CA 1
ATOM 2115 C C . SER A 1 275 ? -11.180 28.107 46.652 1.00 52.12 275 SER A C 1
ATOM 2117 O O . SER A 1 275 ? -12.207 28.549 47.161 1.00 52.12 275 SER A O 1
ATOM 2119 N N . ALA A 1 276 ? -10.014 27.901 47.268 1.00 51.19 276 ALA A N 1
ATOM 2120 C CA . ALA A 1 276 ? -9.592 28.371 48.572 1.00 51.19 276 ALA A CA 1
ATOM 2121 C C . ALA A 1 276 ? -10.765 28.762 49.468 1.00 51.19 276 ALA A C 1
ATOM 2123 O O . ALA A 1 276 ? -11.299 29.864 49.318 1.00 51.19 276 ALA A O 1
ATOM 2124 N N . ALA A 1 277 ? -11.114 27.879 50.413 1.00 49.66 277 ALA A N 1
ATOM 2125 C CA . ALA A 1 277 ? -11.851 28.241 51.615 1.00 49.66 277 ALA A CA 1
ATOM 2126 C C . ALA A 1 277 ? -11.532 29.698 51.954 1.00 49.66 277 ALA A C 1
ATOM 2128 O O . ALA A 1 277 ? -10.390 30.037 52.281 1.00 49.66 277 ALA A O 1
ATOM 2129 N N . ARG A 1 278 ? -12.527 30.555 51.702 1.00 46.50 278 ARG A N 1
ATOM 2130 C CA . ARG A 1 278 ? -12.496 31.994 51.924 1.00 46.50 278 ARG A CA 1
ATOM 2131 C C . ARG A 1 278 ? -11.802 32.167 53.268 1.00 46.50 278 ARG A C 1
ATOM 2133 O O . ARG A 1 278 ? -12.330 31.672 54.264 1.00 46.50 278 ARG A O 1
ATOM 2140 N N . LYS A 1 279 ? -10.592 32.749 53.291 1.00 48.47 279 LYS A N 1
ATOM 2141 C CA . LYS A 1 279 ? -9.907 33.045 54.557 1.00 48.47 279 LYS A CA 1
ATOM 2142 C C . LYS A 1 279 ? -10.962 33.688 55.457 1.00 48.47 279 LYS A C 1
ATOM 2144 O O . LYS A 1 279 ? -11.562 34.669 55.004 1.00 48.47 279 LYS A O 1
ATOM 2149 N N . PRO A 1 280 ? -11.252 33.144 56.651 1.00 46.84 280 PRO A N 1
ATOM 2150 C CA . PRO A 1 280 ? -12.153 33.822 57.557 1.00 46.84 280 PRO A CA 1
ATOM 2151 C C . PRO A 1 280 ? -11.563 35.212 57.765 1.00 46.84 280 PRO A C 1
ATOM 2153 O O . PRO A 1 280 ? -10.401 35.357 58.150 1.00 46.84 280 PRO A O 1
ATOM 2156 N N . THR A 1 281 ? -12.334 36.234 57.404 1.00 51.12 281 THR A N 1
ATOM 2157 C CA . THR A 1 281 ? -12.075 37.611 57.813 1.00 51.12 281 THR A CA 1
ATOM 2158 C C . THR A 1 281 ? -11.729 37.574 59.298 1.00 51.12 281 THR A C 1
ATOM 2160 O O . THR A 1 281 ? -12.525 37.017 60.058 1.00 51.12 281 THR A O 1
ATOM 2163 N N . PRO A 1 282 ? -10.572 38.102 59.732 1.00 49.34 282 PRO A N 1
ATOM 2164 C CA . PRO A 1 282 ? -10.284 38.196 61.149 1.00 49.34 282 PRO A CA 1
ATOM 2165 C C . PRO A 1 282 ? -11.336 39.121 61.757 1.00 49.34 282 PRO A C 1
ATOM 2167 O O . PRO A 1 282 ? -11.329 40.332 61.539 1.00 49.34 282 PRO A O 1
ATOM 2170 N N . SER A 1 283 ? -12.297 38.526 62.458 1.00 48.12 283 SER A N 1
ATOM 2171 C CA . SER A 1 283 ? -13.232 39.242 63.308 1.00 48.12 283 SER A CA 1
ATOM 2172 C C . SER A 1 283 ? -12.400 39.979 64.353 1.00 48.12 283 SER A C 1
ATOM 2174 O O . SER A 1 283 ? -11.718 39.355 65.165 1.00 48.12 283 SER A O 1
ATOM 2176 N N . LEU A 1 284 ? -12.410 41.309 64.286 1.00 53.47 284 LEU A N 1
ATOM 2177 C CA . LEU A 1 284 ? -11.879 42.166 65.339 1.00 53.47 284 LEU A CA 1
ATOM 2178 C C . LEU A 1 284 ? -12.513 41.751 66.681 1.00 53.47 284 LEU A C 1
ATOM 2180 O O . LEU A 1 284 ? -13.730 41.544 66.727 1.00 53.47 284 LEU A O 1
ATOM 2184 N N . PRO A 1 285 ? -11.730 41.614 67.765 1.00 60.12 285 PRO A N 1
ATOM 2185 C CA . PRO A 1 285 ? -12.286 41.335 69.082 1.00 60.12 285 PRO A CA 1
ATOM 2186 C C . PRO A 1 285 ? -13.199 42.491 69.536 1.00 60.12 285 PRO A C 1
ATOM 2188 O O . PRO A 1 285 ? -12.948 43.647 69.178 1.00 60.12 285 PRO A O 1
ATOM 2191 N N . PRO A 1 286 ? -14.260 42.207 70.315 1.00 56.81 286 PRO A N 1
ATOM 2192 C CA . PRO A 1 286 ? -15.170 43.234 70.808 1.00 56.81 286 PRO A CA 1
ATOM 2193 C C . PRO A 1 286 ? -14.430 44.244 71.693 1.00 56.81 286 PRO A C 1
ATOM 2195 O O . PRO A 1 286 ? -13.597 43.877 72.524 1.00 56.81 286 PRO A O 1
ATOM 2198 N N . ALA A 1 287 ? -14.748 45.526 71.502 1.00 49.91 287 ALA A N 1
ATOM 2199 C CA . ALA A 1 287 ? -14.224 46.620 72.308 1.00 49.91 287 ALA A CA 1
ATOM 2200 C C . ALA A 1 287 ? -14.567 46.416 73.800 1.00 49.91 287 ALA A C 1
ATOM 2202 O O . ALA A 1 287 ? -15.695 46.024 74.115 1.00 49.91 287 ALA A O 1
ATOM 2203 N N . PRO A 1 288 ? -13.631 46.682 74.729 1.00 54.03 288 PRO A N 1
ATOM 2204 C CA . PRO A 1 288 ? -13.900 46.572 76.156 1.00 54.03 288 PRO A CA 1
ATOM 2205 C C . PRO A 1 288 ? -14.902 47.649 76.615 1.00 54.03 288 PRO A C 1
ATOM 2207 O O . PRO A 1 288 ? -14.901 48.760 76.078 1.00 54.03 288 PRO A O 1
ATOM 2210 N N . PRO A 1 289 ? -15.752 47.353 77.615 1.00 53.31 289 PRO A N 1
ATOM 2211 C CA . PRO A 1 289 ? -16.740 48.299 78.112 1.00 53.31 289 PRO A CA 1
ATOM 2212 C C . PRO A 1 289 ? -16.072 49.491 78.804 1.00 53.31 289 PRO A C 1
ATOM 2214 O O . PRO A 1 289 ? -15.270 49.335 79.727 1.00 53.31 289 PRO A O 1
ATOM 2217 N N . SER A 1 290 ? -16.455 50.693 78.375 1.00 44.94 290 SER A N 1
ATOM 2218 C CA . SER A 1 290 ? -16.111 51.963 79.007 1.00 44.94 290 SER A CA 1
ATOM 2219 C C . SER A 1 290 ? -16.602 51.987 80.456 1.00 44.94 290 SER A C 1
ATOM 2221 O O . SER A 1 290 ? -17.796 52.134 80.729 1.00 44.94 290 SER A O 1
ATOM 2223 N N . SER A 1 291 ? -15.671 51.862 81.401 1.00 45.06 291 SER A N 1
ATOM 2224 C CA . SER A 1 291 ? -15.913 52.045 82.829 1.00 45.06 291 SER A CA 1
ATOM 2225 C C . SER A 1 291 ? -16.249 53.510 83.117 1.00 45.06 291 SER A C 1
ATOM 2227 O O . SER A 1 291 ? -15.363 54.346 83.315 1.00 45.06 291 SER A O 1
ATOM 2229 N N . SER A 1 292 ? -17.543 53.818 83.142 1.00 48.81 292 SER A N 1
ATOM 2230 C CA . SER A 1 292 ? -18.065 55.074 83.676 1.00 48.81 292 SER A CA 1
ATOM 2231 C C . SER A 1 292 ? -18.096 54.964 85.196 1.00 48.81 292 SER A C 1
ATOM 2233 O O . SER A 1 292 ? -18.848 54.186 85.777 1.00 48.81 292 SER A O 1
ATOM 2235 N N . ARG A 1 293 ? -17.189 55.715 85.811 1.00 45.00 293 ARG A N 1
ATOM 2236 C CA . ARG A 1 293 ? -16.946 55.877 87.244 1.00 45.00 293 ARG A CA 1
ATOM 2237 C C . ARG A 1 293 ? -18.242 56.234 88.007 1.00 45.00 293 ARG A C 1
ATOM 2239 O O . ARG A 1 293 ? -18.951 57.131 87.554 1.00 45.00 293 ARG A O 1
ATOM 2246 N N . PRO A 1 294 ? -18.530 55.627 89.173 1.00 48.38 294 PRO A N 1
ATOM 2247 C CA . PRO A 1 294 ? -19.659 56.024 90.008 1.00 48.38 294 PRO A CA 1
ATOM 2248 C C . PRO A 1 294 ? -19.312 57.269 90.838 1.00 48.38 294 PRO A C 1
ATOM 2250 O O . PRO A 1 294 ? -18.367 57.256 91.626 1.00 48.38 294 PRO A O 1
ATOM 2253 N N . GLY A 1 295 ? -20.100 58.333 90.685 1.00 39.72 295 GLY A N 1
ATOM 2254 C CA . GLY A 1 295 ? -20.506 59.186 91.808 1.00 39.72 295 GLY A CA 1
ATOM 2255 C C . GLY A 1 295 ? -21.863 58.667 92.306 1.00 39.72 295 GLY A C 1
ATOM 2256 O O . GLY A 1 295 ? -22.596 58.062 91.534 1.00 39.72 295 GLY A O 1
ATOM 2257 N N . THR A 1 296 ? -22.303 58.830 93.547 1.00 44.97 296 THR A N 1
ATOM 2258 C CA . THR A 1 296 ? -21.852 59.683 94.648 1.00 44.97 296 THR A CA 1
ATOM 2259 C C . THR A 1 296 ? -22.609 59.237 95.912 1.00 44.97 296 THR A C 1
ATOM 2261 O O . THR A 1 296 ? -23.658 58.602 95.789 1.00 44.97 296 THR A O 1
ATOM 2264 N N . SER A 1 297 ? -22.136 59.710 97.075 1.00 42.47 297 SER A N 1
ATOM 2265 C CA . SER A 1 297 ? -22.897 59.968 98.321 1.00 42.47 297 SER A CA 1
ATOM 2266 C C . SER A 1 297 ? -22.839 58.888 99.424 1.00 42.47 297 SER A C 1
ATOM 2268 O O . SER A 1 297 ? -22.573 57.728 99.135 1.00 42.47 297 SER A O 1
ATOM 2270 N N . PRO A 1 298 ? -23.184 59.226 100.687 1.00 54.34 298 PRO A N 1
ATOM 2271 C CA . PRO A 1 298 ? -22.540 60.223 101.564 1.00 54.34 298 PRO A CA 1
ATOM 2272 C C . PRO A 1 298 ? -22.409 59.716 103.032 1.00 54.34 298 PRO A C 1
ATOM 2274 O O . PRO A 1 298 ? -22.927 58.657 103.352 1.00 54.34 298 PRO A O 1
ATOM 2277 N N . SER A 1 299 ? -21.806 60.534 103.915 1.00 40.75 299 SER A N 1
ATOM 2278 C CA . SER A 1 299 ? -21.989 60.595 105.394 1.00 40.75 299 SER A CA 1
ATOM 2279 C C . SER A 1 299 ? -21.789 59.298 106.214 1.00 40.75 299 SER A C 1
ATOM 2281 O O . SER A 1 299 ? -22.477 58.305 106.032 1.00 40.75 299 SER A O 1
ATOM 2283 N N . ARG A 1 300 ? -20.922 59.263 107.230 1.00 40.12 300 ARG A N 1
ATOM 2284 C CA . ARG A 1 300 ? -21.009 60.019 108.491 1.00 40.12 300 ARG A CA 1
ATOM 2285 C C . ARG A 1 300 ? -19.713 59.877 109.287 1.00 40.12 300 ARG A C 1
ATOM 2287 O O . ARG A 1 300 ? -19.114 58.785 109.203 1.00 40.12 300 ARG A O 1
#

Foldseek 3Di:
DDDDPPPVVPPPQPQDFADADPDPCPVPPVLVVLCVLQCLPRVQCRLLNWYWDWDQDPDAIWIWTQFPVQKIKTKAADVPPDAPDPHNQGQWIWIWIDHPVDRVRIDTQDTLRDCPDPNVVQTRPVPVVLVSVLVVCVVVVTRRDGRPDDDDPVVVVVVVVCVVCVVVCVVVPDDPDDDDDPPCVVLVVQCVVDPDLVSVLVSLVVVLVVCVVVLLVVLVVLLVVLPDDDDDDHDDPVNSVVSNVVSVVSNVVSVVSNVVSVVSCCVVPPDDDPPPPPPPDPDDDDDDDDPDDDDDDDDD

Radius of gyration: 37.9 Å; chains: 1; bounding box: 83×91×147 Å

Secondary structure (DSSP, 8-state):
---SSSTTSGGG----PPPPP--TTTT-HHHHHHHHHTHHHHHHHHHTT-EEEEEE-SSSEEEEEE-TTS-EEEEE--TTTTP-SPTT--SS-EEEEEETTEEEEEEEEEESSSTTSGGGGGTT-HHHHHHHHHHHHHHTT---S---S----HHHHHHHHHHHTHHHHHHSPPP-SPPPPP--HHHHHHHHH--SHHHHHHHHHHHHHHHHHHHHHHHHHHHHHHT---SS-PPPHHHHHHHHHHHHHHHHHHHHHHHHHHHHHHHHHS-------------PPPPPP---PPP-----